Protein AF-A0A7X7LIV6-F1 (afdb_monomer_lite)

Structure (mmCIF, N/CA/C/O backbone):
data_AF-A0A7X7LIV6-F1
#
_entry.id   AF-A0A7X7LIV6-F1
#
loop_
_atom_site.group_PDB
_atom_site.id
_atom_site.type_symbol
_atom_site.label_atom_id
_atom_site.label_alt_id
_atom_site.label_comp_id
_atom_site.label_asym_id
_atom_site.label_entity_id
_atom_site.label_seq_id
_atom_site.pdbx_PDB_ins_code
_atom_site.Cartn_x
_atom_site.Cartn_y
_atom_site.Cartn_z
_atom_site.occupancy
_atom_site.B_iso_or_equiv
_atom_site.auth_seq_id
_atom_site.auth_comp_id
_atom_site.auth_asym_id
_atom_site.auth_atom_id
_atom_site.pdbx_PDB_model_num
ATOM 1 N N . MET A 1 1 ? 7.689 8.258 21.002 1.00 58.78 1 MET A N 1
ATOM 2 C CA . MET A 1 1 ? 7.995 6.827 20.834 1.00 58.78 1 MET A CA 1
ATOM 3 C C . MET A 1 1 ? 6.875 5.983 21.436 1.00 58.78 1 MET A C 1
ATOM 5 O O . MET A 1 1 ? 6.664 6.013 22.646 1.00 58.78 1 MET A O 1
ATOM 9 N N . LYS A 1 2 ? 6.088 5.302 20.596 1.00 64.12 2 LYS A N 1
ATOM 10 C CA . LYS A 1 2 ? 4.965 4.465 21.051 1.00 64.12 2 LYS A CA 1
ATOM 11 C C . LYS A 1 2 ? 5.477 3.096 21.503 1.00 64.12 2 LYS A C 1
ATOM 13 O O . LYS A 1 2 ? 6.160 2.415 20.743 1.00 64.12 2 LYS A O 1
ATOM 18 N N . THR A 1 3 ? 5.121 2.693 22.720 1.00 75.25 3 THR A N 1
ATOM 19 C CA . THR A 1 3 ? 5.485 1.384 23.278 1.00 75.25 3 THR A CA 1
ATOM 20 C C . THR A 1 3 ? 4.381 0.368 23.007 1.00 75.25 3 THR A C 1
ATOM 22 O O . THR A 1 3 ? 3.202 0.625 23.257 1.00 75.25 3 THR A O 1
ATOM 25 N N . TYR A 1 4 ? 4.767 -0.800 22.514 1.00 71.69 4 TYR A N 1
ATOM 26 C CA . TYR A 1 4 ? 3.900 -1.936 22.233 1.00 71.69 4 TYR A CA 1
ATOM 27 C C . TYR A 1 4 ? 4.171 -3.044 23.245 1.00 71.69 4 TYR A C 1
ATOM 29 O O . TYR A 1 4 ? 5.289 -3.172 23.742 1.00 71.69 4 TYR A O 1
ATOM 37 N N . LYS A 1 5 ? 3.146 -3.843 23.549 1.00 89.56 5 LYS A N 1
ATOM 38 C CA . LYS A 1 5 ? 3.234 -4.946 24.508 1.00 89.56 5 LYS A CA 1
ATOM 39 C C . LYS A 1 5 ? 2.677 -6.219 23.890 1.00 89.56 5 LYS A C 1
ATOM 41 O O . LYS A 1 5 ? 1.595 -6.186 23.308 1.00 89.56 5 LYS A O 1
ATOM 46 N N . ILE A 1 6 ? 3.395 -7.328 24.028 1.00 80.88 6 ILE A N 1
ATOM 47 C CA . ILE A 1 6 ? 2.935 -8.648 23.584 1.00 80.88 6 ILE A CA 1
ATOM 48 C C . ILE A 1 6 ? 3.373 -9.732 24.565 1.00 80.88 6 ILE A C 1
ATOM 50 O O . ILE A 1 6 ? 4.474 -9.674 25.109 1.00 80.88 6 ILE A O 1
ATOM 54 N N . VAL A 1 7 ? 2.504 -10.715 24.792 1.00 89.19 7 VAL A N 1
ATOM 55 C CA . VAL A 1 7 ? 2.756 -11.844 25.693 1.00 89.19 7 VAL A CA 1
ATOM 56 C C . VAL A 1 7 ? 2.979 -13.114 24.875 1.00 89.19 7 VAL A C 1
ATOM 58 O O . VAL A 1 7 ? 2.279 -13.360 23.893 1.00 89.19 7 VAL A O 1
ATOM 61 N N . HIS A 1 8 ? 3.952 -13.925 25.279 1.00 83.56 8 HIS A N 1
ATOM 62 C CA . HIS A 1 8 ? 4.291 -15.198 24.659 1.00 83.56 8 HIS A CA 1
ATOM 63 C C . HIS A 1 8 ? 4.297 -16.331 25.691 1.00 83.56 8 HIS A C 1
ATOM 65 O O . HIS A 1 8 ? 4.877 -16.199 26.767 1.00 83.56 8 HIS A O 1
ATOM 71 N N . GLU A 1 9 ? 3.722 -17.473 25.309 1.00 83.75 9 GLU A N 1
ATOM 72 C CA . GLU A 1 9 ? 3.686 -18.708 26.116 1.00 83.75 9 GLU A CA 1
ATOM 73 C C . GLU A 1 9 ? 5.036 -19.450 26.138 1.00 83.75 9 GLU A C 1
ATOM 75 O O . GLU A 1 9 ? 5.247 -20.357 26.933 1.00 83.75 9 GLU A O 1
ATOM 80 N N . SER A 1 10 ? 5.966 -19.102 25.239 1.00 84.94 10 SER A N 1
ATOM 81 C CA . SER A 1 10 ? 7.221 -19.835 25.048 1.00 84.94 10 SER A CA 1
ATOM 82 C C . SER A 1 10 ? 8.415 -18.918 24.811 1.00 84.94 10 SER A C 1
ATOM 84 O O . SER A 1 10 ? 8.371 -17.991 23.994 1.00 84.94 10 SER A O 1
ATOM 86 N N . LYS A 1 11 ? 9.535 -19.255 25.464 1.00 84.81 11 LYS A N 1
ATOM 87 C CA . LYS A 1 11 ? 10.831 -18.574 25.323 1.00 84.81 11 LYS A CA 1
ATOM 88 C C . LYS A 1 11 ? 11.400 -18.673 23.910 1.00 84.81 11 LYS A C 1
ATOM 90 O O . LYS A 1 11 ? 11.975 -17.706 23.419 1.00 84.81 11 LYS A O 1
ATOM 95 N N . GLY A 1 12 ? 11.186 -19.796 23.222 1.00 84.38 12 GLY A N 1
ATOM 96 C CA . GLY A 1 12 ? 11.653 -19.974 21.844 1.00 84.38 12 GLY A CA 1
ATOM 97 C C . GLY A 1 12 ? 10.977 -19.009 20.866 1.00 84.38 12 GLY A C 1
ATOM 98 O O . GLY A 1 12 ? 11.634 -18.430 20.000 1.00 84.38 12 GLY A O 1
ATOM 99 N N . VAL A 1 13 ? 9.671 -18.781 21.038 1.00 76.00 13 VAL A N 1
ATOM 100 C CA . VAL A 1 13 ? 8.898 -17.844 20.208 1.00 76.00 13 VAL A CA 1
ATOM 101 C C . VAL A 1 13 ? 9.257 -16.396 20.547 1.00 76.00 13 VAL A C 1
ATOM 103 O O . VAL A 1 13 ? 9.503 -15.605 19.635 1.00 76.00 13 VAL A O 1
ATOM 106 N N . ALA A 1 14 ? 9.378 -16.068 21.839 1.00 84.88 14 ALA A N 1
ATOM 107 C CA . ALA A 1 14 ? 9.797 -14.743 22.289 1.00 84.88 14 ALA A CA 1
ATOM 108 C C . ALA A 1 14 ? 11.187 -14.361 21.747 1.00 84.88 14 ALA A C 1
ATOM 110 O O . ALA A 1 14 ? 11.355 -13.266 21.219 1.00 84.88 14 ALA A O 1
ATOM 111 N N . ASN A 1 15 ? 12.159 -15.280 21.765 1.00 87.56 15 ASN A N 1
ATOM 112 C CA . ASN A 1 15 ? 13.513 -15.023 21.264 1.00 87.56 15 ASN A CA 1
ATOM 113 C C . ASN A 1 15 ? 13.552 -14.765 19.749 1.00 87.56 15 ASN A C 1
ATOM 115 O O . ASN A 1 15 ? 14.250 -13.855 19.301 1.00 87.56 15 ASN A O 1
ATOM 119 N N . LYS A 1 16 ? 12.765 -15.506 18.954 1.00 83.25 16 LYS A N 1
ATOM 120 C CA . LYS A 1 16 ? 12.616 -15.228 17.512 1.00 83.25 16 LYS A CA 1
ATOM 121 C C . LYS A 1 16 ? 11.993 -13.853 17.266 1.00 83.25 16 LYS A C 1
ATOM 123 O O . LYS A 1 16 ? 12.341 -13.189 16.293 1.00 83.25 16 LYS A O 1
ATOM 128 N N . HIS A 1 17 ? 11.078 -13.420 18.131 1.00 74.88 17 HIS A N 1
ATOM 129 C CA . HIS A 1 17 ? 10.456 -12.104 18.027 1.00 74.88 17 HIS A CA 1
ATOM 130 C C . HIS A 1 17 ? 11.425 -10.981 18.429 1.00 74.88 17 HIS A C 1
ATOM 132 O O . HIS A 1 17 ? 11.547 -10.005 17.696 1.00 74.88 17 HIS A O 1
ATOM 138 N N . ILE A 1 18 ? 12.185 -11.158 19.514 1.00 83.19 18 ILE A N 1
ATOM 139 C CA . ILE A 1 18 ? 13.246 -10.237 19.953 1.00 83.19 18 ILE A CA 1
ATOM 140 C C . ILE A 1 18 ? 14.297 -10.053 18.858 1.00 83.19 18 ILE A C 1
ATOM 142 O O . ILE A 1 18 ? 14.659 -8.918 18.563 1.00 83.19 18 ILE A O 1
ATOM 146 N N . ALA A 1 19 ? 14.757 -11.141 18.232 1.00 78.56 19 ALA A N 1
ATOM 147 C CA . ALA A 1 19 ? 15.728 -11.072 17.142 1.00 78.56 19 ALA A CA 1
ATOM 148 C C . ALA A 1 19 ? 15.206 -10.207 15.986 1.00 78.56 19 ALA A C 1
ATOM 150 O O . ALA A 1 19 ? 15.896 -9.296 15.547 1.00 78.56 19 ALA A O 1
ATOM 151 N N . LYS A 1 20 ? 13.944 -10.408 15.584 1.00 66.69 20 LYS A N 1
ATOM 152 C CA . LYS A 1 20 ? 13.287 -9.594 14.549 1.00 66.69 20 LYS A CA 1
ATOM 153 C C . LYS A 1 20 ? 13.092 -8.134 14.958 1.00 66.69 20 LYS A C 1
ATOM 155 O O . LYS A 1 20 ? 13.092 -7.270 14.092 1.00 66.69 20 LYS A O 1
ATOM 160 N N . ILE A 1 21 ? 12.867 -7.846 16.242 1.00 65.06 21 ILE A N 1
ATOM 161 C CA . ILE A 1 21 ? 12.732 -6.467 16.736 1.00 65.06 21 ILE A CA 1
ATOM 162 C C . ILE A 1 21 ? 14.095 -5.765 16.702 1.00 65.06 21 ILE A C 1
ATOM 164 O O . ILE A 1 21 ? 14.183 -4.661 16.175 1.00 65.06 21 ILE A O 1
ATOM 168 N N . LYS A 1 22 ? 15.156 -6.433 17.173 1.00 76.25 22 LYS A N 1
ATOM 169 C CA . LYS A 1 22 ? 16.529 -5.902 17.168 1.00 76.25 22 LYS A CA 1
ATOM 170 C C . LYS A 1 22 ? 17.096 -5.728 15.758 1.00 76.25 22 LYS A C 1
ATOM 172 O O . LYS A 1 22 ? 17.709 -4.707 15.483 1.00 76.25 22 LYS A O 1
ATOM 177 N N . GLU A 1 23 ? 16.842 -6.676 14.856 1.00 62.78 23 GLU A N 1
ATOM 178 C CA . GLU A 1 23 ? 17.213 -6.580 13.432 1.00 62.78 23 GLU A CA 1
ATOM 179 C C . GLU A 1 23 ? 16.572 -5.361 12.750 1.00 62.78 23 GLU A C 1
ATOM 181 O O . GLU A 1 23 ? 17.134 -4.788 11.825 1.00 62.78 23 GLU A O 1
ATOM 186 N N . ARG A 1 24 ? 15.407 -4.930 13.242 1.00 54.56 24 ARG A N 1
ATOM 187 C CA . ARG A 1 24 ? 14.657 -3.770 12.743 1.00 54.56 24 ARG A CA 1
ATOM 188 C C . ARG A 1 24 ? 14.936 -2.489 13.536 1.00 54.56 24 ARG A C 1
ATOM 190 O O . ARG A 1 24 ? 14.092 -1.602 13.545 1.00 54.56 24 ARG A O 1
ATOM 197 N N . GLY A 1 25 ? 16.051 -2.426 14.268 1.00 53.97 25 GLY A N 1
ATOM 198 C CA . GLY A 1 25 ? 16.453 -1.244 15.043 1.00 53.97 25 GLY A CA 1
ATOM 199 C C . GLY A 1 25 ? 15.554 -0.919 16.242 1.00 53.97 25 GLY A C 1
ATOM 200 O O . GLY A 1 25 ? 15.641 0.167 16.804 1.00 53.97 25 GLY A O 1
ATOM 201 N N . GLY A 1 26 ? 14.671 -1.837 16.643 1.00 69.44 26 GLY A N 1
ATOM 202 C CA . GLY A 1 26 ? 13.752 -1.634 17.755 1.00 69.44 26 GLY A CA 1
ATOM 203 C C . GLY A 1 26 ? 14.389 -1.912 19.112 1.00 69.44 26 GLY A C 1
ATOM 204 O O . GLY A 1 26 ? 15.139 -2.876 19.293 1.00 69.44 26 GLY A O 1
ATOM 205 N N . ASN A 1 27 ? 14.000 -1.117 20.104 1.00 80.62 27 ASN A N 1
ATOM 206 C CA . ASN A 1 27 ? 14.316 -1.371 21.502 1.00 80.62 27 ASN A CA 1
ATOM 207 C C . ASN A 1 27 ? 13.299 -2.357 22.074 1.00 80.62 27 ASN A C 1
ATOM 209 O O . ASN A 1 27 ? 12.096 -2.199 21.880 1.00 80.62 27 ASN A O 1
ATOM 213 N N . VAL A 1 28 ? 13.766 -3.382 22.785 1.00 88.50 28 VAL A N 1
ATOM 214 C CA . VAL A 1 28 ? 12.900 -4.400 23.389 1.00 88.50 28 VAL A CA 1
ATOM 215 C C . VAL A 1 28 ? 13.367 -4.749 24.792 1.00 88.50 28 VAL A C 1
ATOM 217 O O . VAL A 1 28 ? 14.531 -5.082 25.015 1.00 88.50 28 VAL A O 1
ATOM 220 N N . LYS A 1 29 ? 12.426 -4.707 25.734 1.00 92.94 29 LYS A N 1
ATOM 221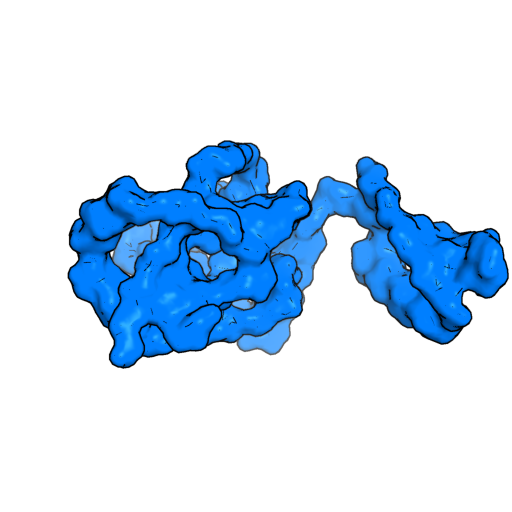 C CA . LYS A 1 29 ? 12.574 -5.155 27.114 1.00 92.94 29 LYS A CA 1
ATOM 222 C C . LYS A 1 29 ? 11.736 -6.412 27.317 1.00 92.94 29 LYS A C 1
ATOM 224 O O . LYS A 1 29 ? 10.574 -6.464 26.922 1.00 92.94 29 LYS A O 1
ATOM 229 N N . GLN A 1 30 ? 12.332 -7.421 27.940 1.00 92.12 30 GLN A N 1
ATOM 230 C CA . GLN A 1 30 ? 11.661 -8.667 28.292 1.00 92.12 30 GLN A CA 1
ATOM 231 C C . GLN A 1 30 ? 11.426 -8.729 29.804 1.00 92.12 30 GLN A C 1
ATOM 233 O O . GLN A 1 30 ? 12.312 -8.388 30.587 1.00 92.12 30 GLN A O 1
ATOM 238 N N . SER A 1 31 ? 10.258 -9.215 30.213 1.00 93.44 31 SER A N 1
ATOM 239 C CA . SER A 1 31 ? 9.926 -9.534 31.603 1.00 93.44 31 SER A CA 1
ATOM 240 C C . SER A 1 31 ? 9.030 -10.777 31.687 1.00 93.44 31 SER A C 1
ATOM 242 O O . SER A 1 31 ? 8.612 -11.328 30.665 1.00 93.44 31 SER A O 1
ATOM 244 N N . ILE A 1 32 ? 8.768 -11.255 32.907 1.00 90.69 32 ILE A N 1
ATOM 245 C CA . ILE A 1 32 ? 7.815 -12.341 33.171 1.00 90.69 32 ILE A CA 1
ATOM 246 C C . ILE A 1 32 ? 6.581 -11.743 33.844 1.00 90.69 32 ILE A C 1
ATOM 248 O O . ILE A 1 32 ? 6.707 -10.998 34.815 1.00 90.69 32 ILE A O 1
ATOM 252 N N . LYS A 1 33 ? 5.393 -12.082 33.338 1.00 87.44 33 LYS A N 1
ATOM 253 C CA . LYS A 1 33 ? 4.103 -11.716 33.929 1.00 87.44 33 LYS A CA 1
ATOM 254 C C . LYS A 1 33 ? 3.197 -12.943 33.943 1.00 87.44 33 LYS A C 1
ATOM 256 O O . LYS A 1 33 ? 2.945 -13.517 32.889 1.00 87.44 33 LYS A O 1
ATOM 261 N N . GLU A 1 34 ? 2.738 -13.342 35.132 1.00 88.38 34 GLU A N 1
ATOM 262 C CA . GLU A 1 34 ? 1.815 -14.480 35.321 1.00 88.38 34 GLU A CA 1
ATOM 263 C C . GLU A 1 34 ? 2.312 -15.779 34.651 1.00 88.38 34 GLU A C 1
ATOM 265 O O . GLU A 1 34 ? 1.570 -16.485 33.977 1.00 88.38 34 GLU A O 1
ATOM 270 N N . GLY A 1 35 ? 3.612 -16.069 34.773 1.00 84.62 35 GLY A N 1
ATOM 271 C CA . GLY A 1 35 ? 4.234 -17.255 34.167 1.00 84.62 35 GLY A CA 1
ATOM 272 C C . GLY A 1 35 ? 4.485 -17.164 32.655 1.00 84.62 35 GLY A C 1
ATOM 273 O O . GLY A 1 35 ? 5.115 -18.058 32.096 1.00 84.62 35 GLY A O 1
ATOM 274 N N . LYS A 1 36 ? 4.070 -16.076 31.994 1.00 85.12 36 LYS A N 1
ATOM 275 C CA . LYS A 1 36 ? 4.266 -15.836 30.557 1.00 85.12 36 LYS A CA 1
ATOM 276 C C . LYS A 1 36 ? 5.327 -14.770 30.304 1.00 85.12 36 LYS A C 1
ATOM 278 O O . LYS A 1 36 ? 5.631 -13.945 31.167 1.00 85.12 36 LYS A O 1
ATOM 283 N N . ILE A 1 37 ? 5.898 -14.765 29.102 1.00 90.50 37 ILE A N 1
ATOM 284 C CA . ILE A 1 37 ? 6.940 -13.807 28.718 1.00 90.50 37 ILE A CA 1
ATOM 285 C C . ILE A 1 37 ? 6.285 -12.566 28.123 1.00 90.50 37 ILE A C 1
ATOM 287 O O . ILE A 1 37 ? 5.665 -12.646 27.067 1.00 90.50 37 ILE A O 1
ATOM 291 N N . LEU A 1 38 ? 6.454 -11.418 28.770 1.00 93.25 38 LEU A N 1
ATOM 292 C CA . LEU A 1 38 ? 6.012 -10.123 28.267 1.00 93.25 38 LEU A CA 1
ATOM 293 C C . LEU A 1 38 ? 7.176 -9.430 27.552 1.00 93.25 38 LEU A C 1
ATOM 295 O O . LEU A 1 38 ? 8.257 -9.270 28.118 1.00 93.25 38 LEU A O 1
ATOM 299 N N . LEU A 1 39 ? 6.944 -8.997 26.316 1.00 89.88 39 LEU A N 1
ATOM 300 C CA . LEU A 1 39 ? 7.846 -8.120 25.579 1.00 89.88 39 LEU A CA 1
ATOM 301 C C . LEU A 1 39 ? 7.226 -6.730 25.488 1.00 89.88 39 LEU A C 1
ATOM 303 O O . LEU A 1 39 ? 6.111 -6.578 24.986 1.00 89.88 39 LEU A O 1
ATOM 307 N N . GLU A 1 40 ? 7.967 -5.726 25.940 1.00 87.62 40 GLU A N 1
ATOM 308 C CA . GLU A 1 40 ? 7.655 -4.314 25.749 1.00 87.62 40 GLU A CA 1
ATOM 309 C C . GLU A 1 40 ? 8.673 -3.738 24.769 1.00 87.62 40 GLU A C 1
ATOM 311 O O . GLU A 1 40 ? 9.875 -3.799 25.024 1.00 87.62 40 GLU A O 1
ATOM 316 N N . TYR A 1 41 ? 8.219 -3.228 23.628 1.00 76.38 41 TYR A N 1
ATOM 317 C CA . TYR A 1 41 ? 9.125 -2.774 22.578 1.00 76.38 41 TYR A CA 1
ATOM 318 C C . TYR A 1 41 ? 8.668 -1.483 21.920 1.00 76.38 41 TYR A C 1
ATOM 320 O O . TYR A 1 41 ? 7.486 -1.137 21.915 1.00 76.38 41 TYR A O 1
ATOM 328 N N . SER A 1 42 ? 9.628 -0.768 21.356 1.00 72.75 42 SER A N 1
ATOM 329 C CA . SER A 1 42 ? 9.430 0.524 20.727 1.00 72.75 42 SER A CA 1
ATOM 330 C C . SER A 1 42 ? 10.353 0.664 19.524 1.00 72.75 42 SER A C 1
ATOM 332 O O . SER A 1 42 ? 11.463 0.136 19.506 1.00 72.75 42 SER A O 1
ATOM 334 N N . PHE A 1 43 ? 9.875 1.383 18.520 1.00 60.75 43 PHE A N 1
ATOM 335 C CA . PHE A 1 43 ? 10.658 1.776 17.356 1.00 60.75 43 PHE A CA 1
ATOM 336 C C . PHE A 1 43 ? 10.695 3.297 17.337 1.00 60.75 43 PHE A C 1
ATOM 338 O O . PHE A 1 43 ? 9.683 3.922 17.680 1.00 60.75 43 PHE A O 1
ATOM 345 N N . ASP A 1 44 ? 11.837 3.871 16.970 1.00 59.06 44 ASP A N 1
ATOM 346 C CA . ASP A 1 44 ? 11.911 5.308 16.743 1.00 59.06 44 ASP A CA 1
ATOM 347 C C . ASP A 1 44 ? 11.039 5.681 15.541 1.00 59.06 44 ASP A C 1
ATOM 349 O O . ASP A 1 44 ? 10.952 4.966 14.539 1.00 59.06 44 ASP A O 1
ATOM 353 N N . ASP A 1 45 ? 10.298 6.778 15.686 1.00 59.75 45 ASP A N 1
ATOM 354 C CA . ASP A 1 45 ? 9.303 7.215 14.713 1.00 59.75 45 ASP A CA 1
ATOM 355 C C . ASP A 1 45 ? 9.990 7.903 13.520 1.00 59.75 45 ASP A C 1
ATOM 357 O O . ASP A 1 45 ? 9.875 9.108 13.359 1.00 59.75 45 ASP A O 1
ATOM 361 N N . ASN A 1 46 ? 10.657 7.122 12.662 1.00 57.91 46 ASN A N 1
ATOM 362 C CA . ASN A 1 46 ? 11.035 7.499 11.292 1.00 57.91 46 ASN A CA 1
ATOM 363 C C . ASN A 1 46 ? 10.787 6.332 10.313 1.00 57.91 46 ASN A C 1
ATOM 365 O O . ASN A 1 46 ? 11.630 5.940 9.512 1.00 57.91 46 ASN A O 1
ATOM 369 N N . LYS A 1 47 ? 9.557 5.792 10.326 1.00 65.06 47 LYS A N 1
ATOM 370 C CA . LYS A 1 47 ? 9.142 4.639 9.492 1.00 65.06 47 LYS A CA 1
ATOM 371 C C . LYS A 1 47 ? 9.381 4.823 7.991 1.00 65.06 47 LYS A C 1
ATOM 373 O O . LYS A 1 47 ? 9.461 3.841 7.262 1.00 65.06 47 LYS A O 1
ATOM 378 N N . ILE A 1 48 ? 9.426 6.066 7.514 1.00 65.81 48 ILE A N 1
ATOM 379 C CA . ILE A 1 48 ? 9.630 6.368 6.095 1.00 65.81 48 ILE A CA 1
ATOM 380 C C . ILE A 1 48 ? 11.099 6.166 5.707 1.00 65.81 48 ILE A C 1
ATOM 382 O O . ILE A 1 48 ? 11.354 5.649 4.625 1.00 65.81 48 ILE A O 1
ATOM 386 N N . GLU A 1 49 ? 12.055 6.513 6.570 1.00 70.50 49 GLU A N 1
ATOM 387 C CA . GLU A 1 49 ? 13.489 6.392 6.270 1.00 70.50 49 GLU A CA 1
ATOM 388 C C . GLU A 1 49 ? 13.918 4.921 6.196 1.00 70.50 49 GLU A C 1
ATOM 390 O O . GLU A 1 49 ? 14.544 4.517 5.215 1.00 70.50 49 GLU A O 1
ATOM 395 N N . ASP A 1 50 ? 13.452 4.092 7.134 1.00 71.12 50 ASP A N 1
ATOM 396 C CA . ASP A 1 50 ? 13.675 2.640 7.106 1.00 71.12 50 ASP A CA 1
ATOM 397 C C . ASP A 1 50 ? 13.070 1.986 5.854 1.00 71.12 50 ASP A C 1
ATOM 399 O O . ASP A 1 50 ? 13.678 1.118 5.223 1.00 71.12 50 ASP A O 1
ATOM 403 N N . LEU A 1 51 ? 11.863 2.413 5.461 1.00 77.69 51 LEU A N 1
ATOM 404 C CA . LEU A 1 51 ? 11.203 1.918 4.252 1.00 77.69 51 LEU A CA 1
ATOM 405 C C . LEU A 1 51 ? 11.933 2.352 2.978 1.00 77.69 51 LEU A C 1
ATOM 407 O O . LEU A 1 51 ? 11.970 1.584 2.014 1.00 77.69 51 LEU A O 1
ATOM 411 N N . ILE A 1 52 ? 12.521 3.551 2.962 1.00 78.69 52 ILE A N 1
ATOM 412 C CA . ILE A 1 52 ? 13.352 4.024 1.850 1.00 78.69 52 ILE A CA 1
ATOM 413 C C . ILE A 1 52 ? 14.590 3.138 1.720 1.00 78.69 52 ILE A C 1
ATOM 415 O O . ILE A 1 52 ? 14.888 2.679 0.616 1.00 78.69 52 ILE A O 1
ATOM 419 N N . GLU A 1 53 ? 15.285 2.852 2.820 1.00 78.44 53 GLU A N 1
ATOM 420 C CA . GLU A 1 53 ? 16.502 2.041 2.776 1.00 78.44 53 GLU A CA 1
ATOM 421 C C . GLU A 1 53 ? 16.207 0.590 2.372 1.00 78.44 53 GLU A C 1
ATOM 423 O O . GLU A 1 53 ? 16.821 0.057 1.444 1.00 78.44 53 GLU A O 1
ATOM 428 N N . ALA A 1 54 ? 15.169 -0.016 2.953 1.00 77.50 54 ALA A N 1
ATOM 429 C CA . ALA A 1 54 ? 14.705 -1.341 2.549 1.00 77.50 54 ALA A CA 1
ATOM 430 C C . ALA A 1 54 ? 14.285 -1.386 1.067 1.00 77.50 54 ALA A C 1
ATOM 432 O O . ALA A 1 54 ? 14.530 -2.381 0.378 1.00 77.50 54 ALA A O 1
ATOM 433 N N . THR A 1 55 ? 13.696 -0.302 0.549 1.00 84.62 55 THR A N 1
ATOM 434 C CA . THR A 1 55 ? 13.320 -0.203 -0.868 1.00 84.62 55 THR A CA 1
ATOM 435 C C . THR A 1 55 ? 14.546 -0.154 -1.779 1.00 84.62 55 THR A C 1
ATOM 437 O O . THR A 1 55 ? 14.540 -0.825 -2.810 1.00 84.62 55 THR A O 1
ATOM 440 N N . LYS A 1 56 ? 15.627 0.549 -1.411 1.00 83.38 56 LYS A N 1
ATOM 441 C CA . LYS A 1 56 ? 16.880 0.533 -2.194 1.00 83.38 56 LYS A CA 1
ATOM 442 C C . LYS A 1 56 ? 17.453 -0.879 -2.308 1.00 83.38 56 LYS A C 1
ATOM 444 O O . LYS A 1 56 ? 17.808 -1.309 -3.403 1.00 83.38 56 LYS A O 1
ATOM 449 N N . ILE A 1 57 ? 17.485 -1.619 -1.199 1.00 82.69 57 ILE A N 1
ATOM 450 C CA . ILE A 1 57 ? 17.949 -3.014 -1.176 1.00 82.69 57 ILE A CA 1
ATOM 451 C C . ILE A 1 57 ? 17.058 -3.890 -2.065 1.00 82.69 57 ILE A C 1
ATOM 453 O O . ILE A 1 57 ? 17.564 -4.680 -2.864 1.00 82.69 57 ILE A O 1
ATOM 457 N N . TYR A 1 58 ? 15.734 -3.732 -1.963 1.00 84.25 58 TYR A N 1
ATOM 458 C CA . TYR A 1 58 ? 14.765 -4.459 -2.786 1.00 84.25 58 TYR A CA 1
ATOM 459 C C . TYR A 1 58 ? 14.985 -4.218 -4.286 1.00 84.25 58 TYR A C 1
ATOM 461 O O . TYR A 1 58 ? 15.065 -5.171 -5.062 1.00 84.25 58 TYR A O 1
ATOM 469 N N . ILE A 1 59 ? 15.128 -2.952 -4.679 1.00 82.94 59 ILE A N 1
ATOM 470 C CA . ILE A 1 59 ? 15.355 -2.517 -6.060 1.00 82.94 59 ILE A CA 1
ATOM 471 C C . ILE A 1 59 ? 16.660 -3.109 -6.606 1.00 82.94 59 ILE A C 1
ATOM 473 O O . ILE A 1 59 ? 16.643 -3.747 -7.660 1.00 82.94 59 ILE A O 1
ATOM 477 N N . ASN A 1 60 ? 17.757 -2.993 -5.849 1.00 82.19 60 ASN A N 1
ATOM 478 C CA . ASN A 1 60 ? 19.057 -3.551 -6.225 1.00 82.19 60 ASN A CA 1
ATOM 479 C C . ASN A 1 60 ? 18.986 -5.070 -6.423 1.00 82.19 60 ASN A C 1
ATOM 481 O O . ASN A 1 60 ? 19.491 -5.592 -7.412 1.00 82.19 60 ASN A O 1
ATOM 485 N N . LYS A 1 61 ? 18.305 -5.787 -5.520 1.00 82.94 61 LYS A N 1
ATOM 486 C CA . LYS A 1 61 ? 18.131 -7.243 -5.619 1.00 82.94 61 LYS A CA 1
ATOM 487 C C . LYS A 1 61 ? 17.305 -7.659 -6.839 1.00 82.94 61 LYS A C 1
ATOM 489 O O . LYS A 1 61 ? 17.544 -8.722 -7.403 1.00 82.94 61 LYS A O 1
ATOM 494 N N . LYS A 1 62 ? 16.316 -6.853 -7.226 1.00 80.50 62 LYS A N 1
ATOM 495 C CA . LYS A 1 62 ? 15.476 -7.091 -8.408 1.00 80.50 62 LYS A CA 1
ATOM 496 C C . LYS A 1 62 ? 16.139 -6.645 -9.718 1.00 80.50 62 LYS A C 1
ATOM 498 O O . LYS A 1 62 ? 15.584 -6.921 -10.773 1.00 80.50 62 LYS A O 1
ATOM 503 N N . GLY A 1 63 ? 17.296 -5.983 -9.658 1.00 78.75 63 GLY A N 1
ATOM 504 C CA . GLY A 1 63 ? 18.004 -5.478 -10.834 1.00 78.75 63 GLY A CA 1
ATOM 505 C C . GLY A 1 63 ? 17.346 -4.258 -11.485 1.00 78.75 63 GLY A C 1
ATOM 506 O O . GLY A 1 63 ? 17.682 -3.925 -12.617 1.00 78.75 63 GLY A O 1
ATOM 507 N N . TYR A 1 64 ? 16.420 -3.582 -10.799 1.00 77.56 64 TYR A N 1
ATOM 508 C CA . TYR A 1 64 ? 15.799 -2.367 -11.322 1.00 77.56 64 TYR A CA 1
ATOM 509 C C . TYR A 1 64 ? 16.710 -1.164 -11.061 1.00 77.56 64 TYR A C 1
ATOM 511 O O . TYR A 1 64 ? 17.081 -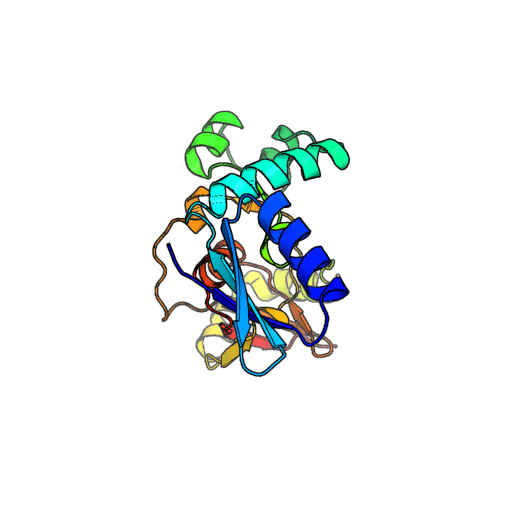0.923 -9.916 1.00 77.56 64 TYR A O 1
ATOM 519 N N . PRO A 1 65 ? 17.062 -0.344 -12.059 1.00 77.94 65 PRO A N 1
ATOM 520 C CA . PRO A 1 65 ? 17.734 0.916 -11.775 1.00 77.94 65 PRO A CA 1
ATOM 521 C C . PRO A 1 65 ? 16.722 1.907 -11.192 1.00 77.94 65 PRO A C 1
ATOM 523 O O . PRO A 1 65 ? 15.624 2.064 -11.726 1.00 77.94 65 PRO A O 1
ATOM 526 N N . LEU A 1 66 ? 17.094 2.645 -10.139 1.00 73.94 66 LEU A N 1
ATOM 527 C CA . LEU A 1 66 ? 16.238 3.691 -9.551 1.00 73.94 66 LEU A CA 1
ATOM 528 C C . LEU A 1 66 ? 15.722 4.687 -10.602 1.00 73.94 66 LEU A C 1
ATOM 530 O O . LEU A 1 66 ? 14.587 5.140 -10.507 1.00 73.94 66 LEU A O 1
ATOM 534 N N . SER A 1 67 ? 16.537 5.004 -11.613 1.00 72.31 67 SER A N 1
ATOM 535 C CA . SER A 1 67 ? 16.159 5.882 -12.727 1.00 72.31 67 SER A CA 1
ATOM 536 C C . SER A 1 67 ? 14.955 5.371 -13.517 1.00 72.31 67 SER A C 1
ATOM 538 O O . SER A 1 67 ? 14.123 6.182 -13.911 1.00 72.31 67 SER A O 1
ATOM 540 N N . HIS A 1 68 ? 14.817 4.053 -13.689 1.00 72.81 68 HIS A N 1
ATOM 541 C CA . HIS A 1 68 ? 13.705 3.470 -14.439 1.00 72.81 68 HIS A CA 1
ATOM 542 C C . HIS A 1 68 ? 12.378 3.706 -13.711 1.00 72.81 68 HIS A C 1
ATOM 544 O O . HIS A 1 68 ? 11.391 4.062 -14.338 1.00 72.81 68 HIS A O 1
ATOM 550 N N . ILE A 1 69 ? 12.357 3.655 -12.377 1.00 75.44 69 ILE A N 1
ATOM 551 C CA . ILE A 1 69 ? 11.130 3.866 -11.586 1.00 75.44 69 ILE A CA 1
ATOM 552 C C . ILE A 1 69 ? 10.556 5.279 -11.781 1.00 75.44 69 ILE A C 1
ATOM 554 O O . ILE A 1 69 ? 9.340 5.459 -11.803 1.00 75.44 69 ILE A O 1
ATOM 558 N N . TYR A 1 70 ? 11.417 6.282 -11.962 1.00 72.44 70 TYR A N 1
ATOM 559 C CA . TYR A 1 70 ? 10.989 7.656 -12.248 1.00 72.44 70 TYR A CA 1
ATOM 560 C C . TYR A 1 70 ? 10.571 7.875 -13.707 1.00 72.44 70 TYR A C 1
ATOM 562 O O . TYR A 1 70 ? 9.939 8.887 -14.008 1.00 72.44 70 TYR A O 1
ATOM 570 N N . GLN A 1 71 ? 10.920 6.958 -14.608 1.00 63.72 71 GLN A N 1
ATOM 571 C CA . GLN A 1 71 ? 10.622 7.049 -16.038 1.00 63.72 71 GLN A CA 1
ATOM 572 C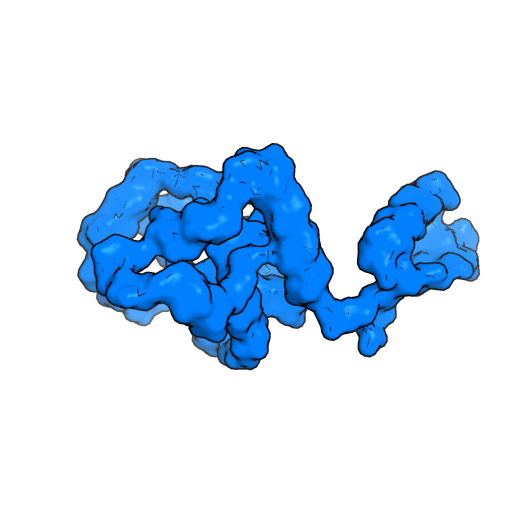 C . GLN A 1 71 ? 9.348 6.271 -16.412 1.00 63.72 71 GLN A C 1
ATOM 574 O O . GLN A 1 71 ? 8.617 6.696 -17.304 1.00 63.72 71 GLN A O 1
ATOM 579 N N . ASP A 1 72 ? 9.034 5.183 -15.702 1.00 54.94 72 ASP A N 1
ATOM 580 C CA . ASP A 1 72 ? 8.253 4.083 -16.281 1.00 54.94 72 ASP A CA 1
ATOM 581 C C . ASP A 1 72 ? 6.716 4.200 -16.229 1.00 54.94 72 ASP A C 1
ATOM 583 O O . ASP A 1 72 ? 6.050 3.472 -16.952 1.00 54.94 72 ASP A O 1
ATOM 587 N N . LYS A 1 73 ? 6.075 5.075 -15.431 1.00 46.91 73 LYS A N 1
ATOM 588 C CA . LYS A 1 73 ? 4.598 4.947 -15.274 1.00 46.91 73 LYS A CA 1
ATOM 589 C C . LYS A 1 73 ? 3.704 6.165 -15.497 1.00 46.91 73 LYS A C 1
ATOM 591 O O . LYS A 1 73 ? 2.504 5.957 -15.523 1.00 46.91 73 LYS A O 1
ATOM 596 N N . ASN A 1 74 ? 4.212 7.379 -15.741 1.00 45.97 74 ASN A N 1
ATOM 597 C CA . ASN A 1 74 ? 3.377 8.528 -16.180 1.00 45.97 74 ASN A CA 1
ATOM 598 C C . ASN A 1 74 ? 4.162 9.695 -16.829 1.00 45.97 74 ASN A C 1
ATOM 600 O O . ASN A 1 74 ? 3.596 10.750 -17.116 1.00 45.97 74 ASN A O 1
ATOM 604 N N . CYS A 1 75 ? 5.466 9.539 -17.077 1.00 46.00 75 CYS A N 1
ATOM 605 C CA . CYS A 1 75 ? 6.339 10.655 -17.461 1.00 46.00 75 CYS A CA 1
ATOM 606 C C . CYS A 1 75 ? 6.460 10.895 -18.969 1.00 46.00 75 CYS A C 1
ATOM 608 O O . CYS A 1 75 ? 7.120 11.851 -19.356 1.00 46.00 75 CYS A O 1
ATOM 610 N N . TRP A 1 76 ? 5.770 10.129 -19.822 1.00 41.44 76 TRP A N 1
ATOM 611 C CA . TRP A 1 76 ? 5.771 10.342 -21.280 1.00 41.44 76 TRP A CA 1
ATOM 612 C C . TRP A 1 76 ? 5.279 11.743 -21.706 1.00 41.44 76 TRP A C 1
ATOM 614 O O . TRP A 1 76 ? 5.423 12.120 -22.864 1.00 41.44 76 TRP A O 1
ATOM 624 N N . ARG A 1 77 ? 4.710 12.530 -20.778 1.00 48.09 77 ARG A N 1
ATOM 625 C CA . ARG A 1 77 ? 4.299 13.932 -20.978 1.00 48.09 77 ARG A CA 1
ATOM 626 C C . ARG A 1 77 ? 5.006 14.943 -20.068 1.00 48.09 77 ARG A C 1
ATOM 628 O O . ARG A 1 77 ? 4.673 16.123 -20.113 1.00 48.09 77 ARG A O 1
ATOM 635 N N . SER A 1 78 ? 5.933 14.508 -19.217 1.00 58.22 78 SER A N 1
ATOM 636 C CA . SER A 1 78 ? 6.646 15.408 -18.309 1.00 58.22 78 SER A CA 1
ATOM 637 C C . SER A 1 78 ? 7.935 15.884 -18.968 1.00 58.22 78 SER A C 1
ATOM 639 O O . SER A 1 78 ? 8.797 15.075 -19.291 1.00 58.22 78 SER A O 1
ATOM 641 N N . THR A 1 79 ? 8.100 17.197 -19.125 1.00 66.00 79 THR A N 1
ATOM 642 C CA . THR A 1 79 ? 9.376 17.807 -19.545 1.00 66.00 79 THR A CA 1
ATOM 643 C C . THR A 1 79 ? 10.422 17.815 -18.426 1.00 66.00 79 THR A C 1
ATOM 645 O O . THR A 1 79 ? 11.528 18.309 -18.627 1.00 66.00 79 THR A O 1
ATOM 648 N N . LYS A 1 80 ? 10.075 17.306 -17.235 1.00 71.75 80 LYS A N 1
ATOM 649 C CA . LYS A 1 80 ? 10.949 17.295 -16.062 1.00 71.75 80 LYS A CA 1
ATOM 650 C C . LYS A 1 80 ? 11.953 16.153 -16.145 1.00 71.75 80 LYS A C 1
ATOM 652 O O . LYS A 1 80 ? 11.605 15.002 -16.409 1.00 71.75 80 LYS A O 1
ATOM 657 N N . THR A 1 81 ? 13.196 16.470 -15.830 1.00 76.56 81 THR A N 1
ATOM 658 C CA . THR A 1 81 ? 14.281 15.514 -15.636 1.00 76.56 81 THR A CA 1
ATOM 659 C C . THR A 1 81 ? 14.006 14.587 -14.449 1.00 76.56 81 THR A C 1
ATOM 661 O O . THR A 1 81 ? 13.255 14.902 -13.521 1.00 76.56 81 THR A O 1
ATOM 664 N N . THR A 1 82 ? 14.672 13.431 -14.432 1.00 76.38 82 THR A N 1
ATOM 665 C CA . THR A 1 82 ? 14.613 12.492 -13.302 1.00 76.38 82 THR A CA 1
ATOM 666 C C . THR A 1 82 ? 14.989 13.154 -11.970 1.00 76.38 82 THR A C 1
ATOM 668 O O . THR A 1 82 ? 14.398 12.833 -10.941 1.00 76.38 82 THR A O 1
ATOM 671 N N . ASP A 1 83 ? 15.932 14.097 -11.966 1.00 80.31 83 ASP A N 1
ATOM 672 C CA . ASP A 1 83 ? 16.361 14.775 -10.741 1.00 80.31 83 ASP A CA 1
ATOM 673 C C . ASP A 1 83 ? 15.360 15.826 -10.254 1.00 80.31 83 ASP A C 1
ATOM 675 O O . ASP A 1 83 ? 15.171 15.979 -9.045 1.00 80.31 83 ASP A O 1
ATOM 679 N N . GLU A 1 84 ? 14.656 16.499 -11.165 1.00 81.50 84 GLU A N 1
ATOM 680 C CA . GLU A 1 84 ? 13.523 17.359 -10.809 1.00 81.50 84 GLU A CA 1
ATOM 681 C C . GLU A 1 84 ? 12.384 16.542 -10.194 1.00 81.50 84 GLU A C 1
ATOM 683 O O . GLU A 1 84 ? 11.862 16.914 -9.142 1.00 81.50 84 GLU A O 1
ATOM 688 N N . LEU A 1 85 ? 12.066 15.376 -10.766 1.00 77.50 85 LEU A N 1
ATOM 689 C CA . LEU A 1 85 ? 11.054 14.473 -10.211 1.00 77.50 85 LEU A CA 1
ATOM 690 C C . LEU A 1 85 ? 11.449 13.955 -8.821 1.00 77.50 85 LEU A C 1
ATOM 692 O O . LEU A 1 85 ? 10.641 14.020 -7.895 1.00 77.50 85 LEU A O 1
ATOM 696 N N . LYS A 1 86 ? 12.700 13.519 -8.620 1.00 81.94 86 LYS A N 1
ATOM 697 C CA . LYS A 1 86 ? 13.212 13.127 -7.290 1.00 81.94 86 LYS A CA 1
ATOM 698 C C . LYS A 1 86 ? 13.025 14.239 -6.260 1.00 81.94 86 LYS A C 1
ATOM 700 O O . LYS A 1 86 ? 12.599 13.975 -5.134 1.00 81.94 86 LYS A O 1
ATOM 705 N N . LYS A 1 87 ? 13.334 15.484 -6.637 1.00 83.44 87 LYS A N 1
ATOM 706 C CA . LYS A 1 87 ? 13.158 16.649 -5.762 1.00 83.44 87 LYS A CA 1
ATOM 707 C C . LYS A 1 87 ? 11.688 16.936 -5.484 1.00 83.44 87 LYS A C 1
ATOM 709 O O . LYS A 1 87 ? 11.381 17.377 -4.384 1.00 83.44 87 LYS A O 1
ATOM 714 N N . GLU A 1 88 ? 10.782 16.684 -6.416 1.00 82.94 88 GLU A N 1
ATOM 715 C CA . GLU A 1 88 ? 9.357 16.971 -6.247 1.00 82.94 88 GLU A CA 1
ATOM 716 C C . GLU A 1 88 ? 8.631 15.920 -5.404 1.00 82.94 88 GLU A C 1
ATOM 718 O O . GLU A 1 88 ? 7.976 16.265 -4.420 1.00 82.94 88 GLU A O 1
ATOM 723 N N . VAL A 1 89 ? 8.768 14.639 -5.756 1.00 81.62 89 VAL A N 1
ATOM 724 C CA . VAL A 1 89 ? 7.973 13.556 -5.154 1.00 81.62 89 VAL A CA 1
ATOM 725 C C . VAL A 1 89 ? 8.739 12.748 -4.104 1.00 81.62 89 VAL A C 1
ATOM 727 O O . VAL A 1 89 ? 8.128 12.088 -3.265 1.00 81.62 89 VAL A O 1
ATOM 730 N N . GLY A 1 90 ? 10.066 12.863 -4.062 1.00 85.50 90 GLY A N 1
ATOM 731 C CA . GLY A 1 90 ? 10.915 12.100 -3.149 1.00 85.50 90 GLY A CA 1
ATOM 732 C C . GLY A 1 90 ? 11.243 10.703 -3.670 1.00 85.50 90 GLY A C 1
ATOM 733 O O . GLY A 1 90 ? 11.104 10.416 -4.859 1.00 85.50 90 GLY A O 1
ATOM 734 N N . MET A 1 91 ? 11.716 9.838 -2.773 1.00 87.12 91 MET A N 1
ATOM 735 C CA . MET A 1 91 ? 12.154 8.474 -3.088 1.00 87.12 91 MET A CA 1
ATOM 736 C C . MET A 1 91 ? 10.958 7.542 -3.317 1.00 87.12 91 MET A C 1
ATOM 738 O O . MET A 1 91 ? 9.971 7.661 -2.586 1.00 87.12 91 MET A O 1
ATOM 742 N N . PRO A 1 92 ? 11.023 6.596 -4.273 1.00 88.44 92 PRO A N 1
ATOM 743 C CA . PRO A 1 92 ? 10.042 5.528 -4.351 1.00 88.44 92 PRO A CA 1
ATOM 744 C C . PRO A 1 92 ? 10.162 4.615 -3.127 1.00 88.44 92 PRO A C 1
ATOM 746 O O . PRO A 1 92 ? 11.253 4.370 -2.611 1.00 88.44 92 PRO A O 1
ATOM 749 N N . ILE A 1 93 ? 9.024 4.096 -2.692 1.00 88.38 93 ILE A N 1
ATOM 750 C CA . ILE A 1 93 ? 8.860 3.148 -1.599 1.00 88.38 93 ILE A CA 1
ATOM 751 C C . ILE A 1 93 ? 7.983 2.011 -2.116 1.00 88.38 93 ILE A C 1
ATOM 753 O O . ILE A 1 93 ? 6.903 2.255 -2.658 1.00 88.38 93 ILE A O 1
ATOM 757 N N . SER A 1 94 ? 8.450 0.772 -1.957 1.00 89.00 94 SER A N 1
ATOM 758 C CA . SER A 1 94 ? 7.713 -0.414 -2.405 1.00 89.00 94 SER A CA 1
ATOM 759 C C . SER A 1 94 ? 6.412 -0.592 -1.619 1.00 89.00 94 SER A C 1
ATOM 761 O O . SER A 1 94 ? 6.406 -0.616 -0.383 1.00 89.00 94 SER A O 1
ATOM 763 N N . THR A 1 95 ? 5.306 -0.773 -2.335 1.00 87.56 95 THR A N 1
ATOM 764 C CA . THR A 1 95 ? 4.002 -1.094 -1.740 1.00 87.56 95 THR A CA 1
ATOM 765 C C . THR A 1 95 ? 4.005 -2.467 -1.069 1.00 87.56 95 THR A C 1
ATOM 767 O O . THR A 1 95 ? 3.372 -2.626 -0.025 1.00 87.56 95 THR A O 1
ATOM 770 N N . GLU A 1 96 ? 4.793 -3.429 -1.562 1.00 84.06 96 GLU A N 1
ATOM 771 C CA . GLU A 1 96 ? 4.935 -4.740 -0.911 1.00 84.06 96 GLU A CA 1
ATOM 772 C C . GLU A 1 96 ? 5.580 -4.620 0.467 1.00 84.06 96 GLU A C 1
ATOM 774 O O . GLU A 1 96 ? 5.198 -5.327 1.399 1.00 84.06 96 GLU A O 1
ATOM 779 N N . LEU A 1 97 ? 6.533 -3.696 0.620 1.00 84.94 97 LEU A N 1
ATOM 780 C CA . LEU A 1 97 ? 7.178 -3.431 1.904 1.00 84.94 97 LEU A CA 1
ATOM 781 C C . LEU A 1 97 ? 6.237 -2.707 2.871 1.00 84.94 97 LEU A C 1
ATOM 783 O O . LEU A 1 97 ? 6.212 -3.041 4.057 1.00 84.94 97 LEU A O 1
ATOM 787 N N . ILE A 1 98 ? 5.435 -1.761 2.370 1.00 85.44 98 ILE A N 1
ATOM 788 C CA . ILE A 1 98 ? 4.439 -1.040 3.174 1.00 85.44 98 ILE A CA 1
ATOM 789 C C . ILE A 1 98 ? 3.383 -2.018 3.701 1.00 85.44 98 ILE A C 1
ATOM 791 O O . ILE A 1 98 ? 3.183 -2.117 4.911 1.00 85.44 98 ILE A O 1
ATOM 795 N N . TYR A 1 99 ? 2.728 -2.766 2.810 1.00 82.06 99 TYR A N 1
ATOM 796 C CA . TYR A 1 99 ? 1.572 -3.599 3.158 1.00 82.06 99 TYR A CA 1
ATOM 797 C C . TYR A 1 99 ? 1.934 -5.032 3.560 1.00 82.06 99 TYR A C 1
ATOM 799 O O . TYR A 1 99 ? 1.065 -5.768 4.029 1.00 82.06 99 TYR A O 1
ATOM 807 N N . LYS A 1 100 ? 3.204 -5.432 3.405 1.00 80.94 100 LYS A N 1
ATOM 808 C CA . LYS A 1 100 ? 3.719 -6.785 3.690 1.00 80.94 100 LYS A CA 1
ATOM 809 C C . LYS A 1 100 ? 2.968 -7.880 2.934 1.00 80.94 100 LYS A C 1
ATOM 811 O O . LYS A 1 100 ? 2.751 -8.970 3.463 1.00 80.94 100 LYS A O 1
ATOM 816 N N . LYS A 1 101 ? 2.569 -7.579 1.701 1.00 80.88 101 LYS A N 1
ATOM 817 C CA . LYS A 1 101 ? 1.891 -8.504 0.795 1.00 80.88 101 LYS A CA 1
ATOM 818 C C . LYS A 1 101 ? 2.328 -8.252 -0.649 1.00 80.88 101 LYS A C 1
ATOM 820 O O . LYS A 1 101 ? 2.691 -7.117 -0.949 1.00 80.88 101 LYS A O 1
ATOM 825 N N . PRO A 1 102 ? 2.320 -9.274 -1.519 1.00 77.44 102 PRO A N 1
ATOM 826 C CA . PRO A 1 102 ? 2.733 -9.101 -2.905 1.00 77.44 102 PRO A CA 1
ATOM 827 C C . PRO A 1 102 ? 1.780 -8.167 -3.651 1.00 77.44 102 PRO A C 1
ATOM 829 O O . PRO A 1 102 ? 0.581 -8.120 -3.353 1.00 77.44 102 PRO A O 1
ATOM 832 N N . ASN A 1 103 ? 2.309 -7.463 -4.647 1.00 80.62 103 ASN A N 1
ATOM 833 C CA . ASN A 1 103 ? 1.467 -6.769 -5.608 1.00 80.62 103 ASN A CA 1
ATOM 834 C C . ASN A 1 103 ? 0.725 -7.782 -6.474 1.00 80.62 103 ASN A C 1
ATOM 836 O O . ASN A 1 103 ? 1.271 -8.816 -6.866 1.00 80.62 103 ASN A O 1
ATOM 840 N N . ILE A 1 104 ? -0.526 -7.470 -6.789 1.00 81.25 104 ILE A N 1
ATOM 841 C CA . ILE A 1 104 ? -1.366 -8.316 -7.627 1.00 81.25 104 ILE A CA 1
ATOM 842 C C . ILE A 1 104 ? -1.625 -7.581 -8.930 1.00 81.25 104 ILE A C 1
ATOM 844 O O . ILE A 1 104 ? -2.070 -6.432 -8.945 1.00 81.25 104 ILE A O 1
ATOM 848 N N . VAL A 1 105 ? -1.361 -8.264 -10.042 1.00 80.25 105 VAL A N 1
ATOM 849 C CA . VAL A 1 105 ? -1.711 -7.746 -11.362 1.00 80.25 105 VAL A CA 1
ATOM 850 C C . VAL A 1 105 ? -3.228 -7.616 -11.433 1.00 80.25 105 VAL A C 1
ATOM 852 O O . VAL A 1 105 ? -3.958 -8.593 -11.278 1.00 80.25 105 VAL A O 1
ATOM 855 N N . MET A 1 106 ? -3.698 -6.393 -11.663 1.00 82.19 106 MET A N 1
ATOM 856 C CA . MET A 1 106 ? -5.114 -6.142 -11.897 1.00 82.19 106 MET A CA 1
ATOM 857 C C . MET A 1 106 ? -5.557 -6.892 -13.167 1.00 82.19 106 MET A C 1
ATOM 859 O O . MET A 1 106 ? -4.878 -6.744 -14.194 1.00 82.19 106 MET A O 1
ATOM 863 N N . PRO A 1 107 ? -6.650 -7.680 -13.124 1.00 82.56 107 PRO A N 1
ATOM 864 C CA . PRO A 1 107 ? -7.161 -8.386 -14.295 1.00 82.56 107 PRO A CA 1
ATOM 865 C C . PRO A 1 107 ? -7.396 -7.436 -15.470 1.00 82.56 107 PRO A C 1
ATOM 867 O O . PRO A 1 107 ? -7.811 -6.292 -15.281 1.00 82.56 107 PRO A O 1
ATOM 870 N N . GLN A 1 108 ? -7.131 -7.909 -16.689 1.00 77.75 108 GLN A N 1
ATOM 871 C CA . GLN A 1 108 ? -7.182 -7.064 -17.884 1.00 77.75 108 GLN A CA 1
ATOM 872 C C . GLN A 1 108 ? -8.580 -6.472 -18.127 1.00 77.75 108 GLN A C 1
ATOM 874 O O . GLN A 1 108 ? -8.681 -5.307 -18.493 1.00 77.75 108 GLN A O 1
ATOM 879 N N . TYR A 1 109 ? -9.635 -7.231 -17.829 1.00 74.19 109 TYR A N 1
ATOM 880 C CA . TYR A 1 109 ? -11.030 -6.788 -17.916 1.00 74.19 109 TYR A CA 1
ATOM 881 C C . TYR A 1 109 ? -11.323 -5.611 -16.981 1.00 74.19 109 TYR A C 1
ATOM 883 O O . TYR A 1 109 ? -11.878 -4.609 -17.407 1.00 74.19 109 TYR A O 1
ATOM 891 N N . VAL A 1 110 ? -10.828 -5.661 -15.738 1.00 75.88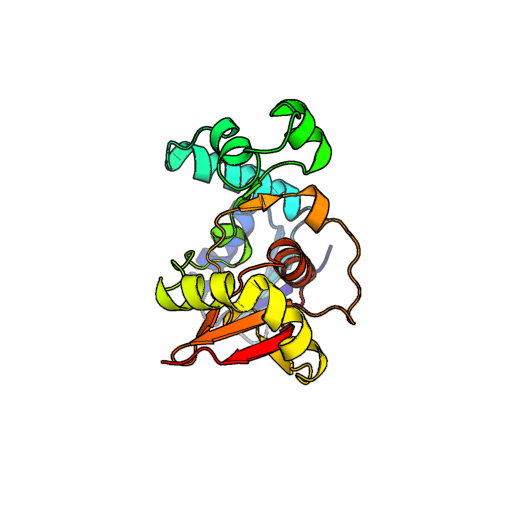 110 VAL A N 1
ATOM 892 C CA . VAL A 1 110 ? -10.959 -4.544 -14.788 1.00 75.88 110 VAL A CA 1
ATOM 893 C C . VAL A 1 110 ? -10.241 -3.298 -15.318 1.00 75.88 110 VAL A C 1
ATOM 895 O O . VAL A 1 110 ? -10.761 -2.193 -15.201 1.00 75.88 110 VAL A O 1
ATOM 898 N N . LYS A 1 111 ? -9.065 -3.456 -15.945 1.00 75.81 111 LYS A N 1
ATOM 899 C CA . LYS A 1 111 ? -8.345 -2.331 -16.570 1.00 75.81 111 LYS A CA 1
ATOM 900 C C . LYS A 1 111 ? -9.105 -1.734 -17.755 1.00 75.81 111 LYS A C 1
ATOM 902 O O . LYS A 1 111 ? -9.074 -0.517 -17.920 1.00 75.81 111 LYS A O 1
ATOM 907 N N . TRP A 1 112 ? -9.736 -2.566 -18.582 1.00 72.06 112 TRP A N 1
ATOM 908 C CA . TRP A 1 112 ? -10.551 -2.107 -19.708 1.00 72.06 112 TRP A CA 1
ATOM 909 C C . TRP A 1 112 ? -11.781 -1.356 -19.232 1.00 72.06 112 TRP A C 1
ATOM 911 O O . TRP A 1 112 ? -11.961 -0.223 -19.662 1.00 72.06 112 TRP A O 1
ATOM 921 N N . ASP A 1 113 ? -12.512 -1.904 -18.262 1.00 70.81 113 ASP A N 1
ATOM 922 C CA . ASP A 1 113 ? -13.633 -1.220 -17.623 1.00 70.81 113 ASP A CA 1
ATOM 923 C C . ASP A 1 113 ? -13.187 0.145 -17.083 1.00 70.81 113 ASP A C 1
ATOM 925 O O . ASP A 1 113 ? -13.791 1.168 -17.385 1.00 70.81 113 ASP A O 1
ATOM 929 N N . ILE A 1 114 ? -12.068 0.221 -16.357 1.00 72.62 114 ILE A N 1
ATOM 930 C CA . ILE A 1 114 ? -11.543 1.506 -15.869 1.00 72.62 114 ILE A CA 1
ATOM 931 C C . ILE A 1 114 ? -11.246 2.490 -17.013 1.00 72.62 114 ILE A C 1
ATOM 933 O O . ILE A 1 114 ? -11.546 3.680 -16.886 1.00 72.62 114 ILE A O 1
ATOM 937 N N . ALA A 1 115 ? -10.633 2.023 -18.103 1.00 67.38 115 ALA A N 1
ATOM 938 C CA . ALA A 1 115 ? -10.268 2.861 -19.244 1.00 67.38 115 ALA A CA 1
ATOM 939 C C . ALA A 1 115 ? -11.502 3.352 -20.018 1.00 67.38 115 ALA A C 1
ATOM 941 O O . ALA A 1 115 ? -11.567 4.522 -20.397 1.00 67.38 115 ALA A O 1
ATOM 942 N N . GLU A 1 116 ? -12.483 2.475 -20.211 1.00 60.72 116 GLU A N 1
ATOM 943 C CA . GLU A 1 116 ? -13.742 2.751 -20.899 1.00 60.72 116 GLU A CA 1
ATOM 944 C C . GLU A 1 116 ? -14.623 3.690 -20.071 1.00 60.72 116 GLU A C 1
ATOM 946 O O . GLU A 1 116 ? -15.146 4.683 -20.578 1.00 60.72 116 GLU A O 1
ATOM 951 N N . TYR A 1 117 ? -14.674 3.478 -18.756 1.00 58.50 117 TYR A N 1
ATOM 952 C CA . TYR A 1 117 ? -15.406 4.341 -17.843 1.00 58.50 117 TYR A CA 1
ATOM 953 C C . TYR A 1 117 ? -14.643 5.613 -17.442 1.00 58.50 117 TYR A C 1
ATOM 955 O O . TYR A 1 117 ? -15.133 6.340 -16.588 1.00 58.50 117 TYR A O 1
ATOM 963 N N . GLY A 1 118 ? -13.482 5.952 -18.011 1.00 59.34 118 GLY A N 1
ATOM 964 C CA . GLY A 1 118 ? -12.678 7.100 -17.553 1.00 59.34 118 GLY A CA 1
ATOM 965 C C . GLY A 1 118 ? -13.440 8.438 -17.451 1.00 59.34 118 GLY A C 1
ATOM 966 O O . GLY A 1 118 ? -13.129 9.252 -16.580 1.00 59.34 118 GLY A O 1
ATOM 967 N N . ARG A 1 119 ? -14.473 8.658 -18.282 1.00 55.25 119 ARG A N 1
ATOM 968 C CA . ARG A 1 119 ? -15.396 9.806 -18.158 1.00 55.25 119 ARG A CA 1
ATOM 969 C C . ARG A 1 119 ? -16.649 9.502 -17.320 1.00 55.25 119 ARG A C 1
ATOM 971 O O . ARG A 1 119 ? -17.012 10.323 -16.483 1.00 55.25 119 ARG A O 1
ATOM 978 N N . ASP A 1 120 ? -17.234 8.313 -17.445 1.00 62.94 120 ASP A N 1
ATOM 979 C CA . ASP A 1 120 ? -18.489 7.940 -16.769 1.00 62.94 120 ASP A CA 1
ATOM 980 C C . ASP A 1 120 ? -18.313 7.509 -15.299 1.00 62.94 120 ASP A C 1
ATOM 982 O O . ASP A 1 120 ? -19.256 7.572 -14.508 1.00 62.94 120 ASP A O 1
ATOM 986 N N . ILE A 1 121 ? -17.104 7.103 -14.890 1.00 65.44 121 ILE A N 1
ATOM 987 C CA . ILE A 1 121 ? -16.748 6.754 -13.505 1.00 65.44 121 ILE A CA 1
ATOM 988 C C . ILE A 1 121 ? -17.029 7.936 -12.592 1.00 65.44 121 ILE A C 1
ATOM 990 O O . ILE A 1 121 ? -17.555 7.724 -11.506 1.00 65.44 121 ILE A O 1
ATOM 994 N N . LEU A 1 122 ? -16.710 9.164 -13.014 1.00 63.16 122 LEU A N 1
ATOM 995 C CA . LEU A 1 122 ? -16.903 10.351 -12.180 1.00 63.16 122 LEU A CA 1
ATOM 996 C C . LEU A 1 122 ? -18.383 10.591 -11.864 1.00 63.16 122 LEU A C 1
ATOM 998 O O . LEU A 1 122 ? -18.711 10.985 -10.744 1.00 63.16 122 LEU A O 1
ATOM 1002 N N . ASP A 1 123 ? -19.280 10.299 -12.803 1.00 66.25 123 ASP A N 1
ATOM 1003 C CA . ASP A 1 123 ? -20.719 10.404 -12.575 1.00 66.25 123 ASP A CA 1
ATOM 1004 C C . ASP A 1 123 ? -21.270 9.199 -11.806 1.00 66.25 123 ASP A C 1
ATOM 1006 O O . ASP A 1 123 ? -22.047 9.381 -10.864 1.00 66.25 123 ASP A O 1
ATOM 1010 N N . LYS A 1 124 ? -20.784 7.982 -12.089 1.00 67.69 124 LYS A N 1
ATOM 1011 C CA . LYS A 1 124 ? -21.127 6.781 -11.310 1.00 67.69 124 LYS A CA 1
ATOM 1012 C C . LYS A 1 124 ? -20.725 6.923 -9.840 1.00 67.69 124 LYS A C 1
ATOM 1014 O O . LYS A 1 124 ? -21.518 6.595 -8.960 1.00 67.69 124 LYS A O 1
ATOM 1019 N N . ILE A 1 125 ? -19.543 7.465 -9.532 1.00 76.25 125 ILE A N 1
ATOM 1020 C CA . ILE A 1 125 ? -19.091 7.608 -8.140 1.00 76.25 125 ILE A CA 1
ATOM 1021 C C . ILE A 1 125 ? -19.849 8.684 -7.371 1.00 76.25 125 ILE A C 1
ATOM 1023 O O . ILE A 1 125 ? -19.906 8.577 -6.148 1.00 76.25 125 ILE A O 1
ATOM 1027 N N . LYS A 1 126 ? -20.447 9.706 -8.002 1.00 75.00 126 LYS A N 1
ATOM 1028 C CA . LYS A 1 126 ? -21.148 10.780 -7.264 1.00 75.00 126 LYS A CA 1
ATOM 1029 C C . LYS A 1 126 ? -22.208 10.214 -6.318 1.00 75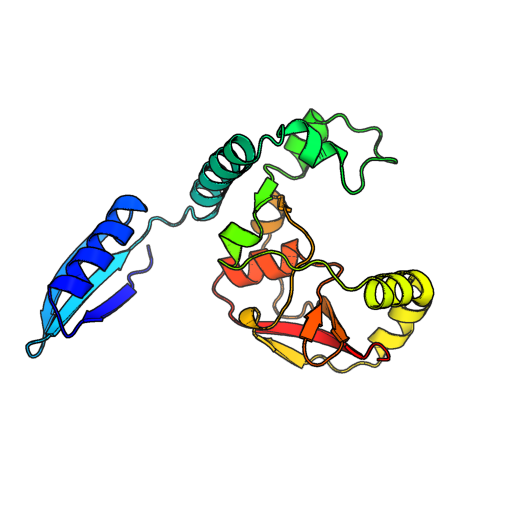.00 126 LYS A C 1
ATOM 1031 O O . LYS A 1 126 ? -22.203 10.570 -5.140 1.00 75.00 126 LYS A O 1
ATOM 1036 N N . ASN A 1 127 ? -22.988 9.244 -6.794 1.00 79.56 127 ASN A N 1
ATOM 1037 C CA . ASN A 1 127 ? -24.122 8.671 -6.064 1.00 79.56 127 ASN A CA 1
ATOM 1038 C C . ASN A 1 127 ? -23.777 7.425 -5.229 1.00 79.56 127 ASN A C 1
ATOM 1040 O O . ASN A 1 127 ? -24.610 6.952 -4.457 1.00 79.56 127 ASN A O 1
ATOM 1044 N N . ILE A 1 128 ? -22.554 6.894 -5.335 1.00 87.00 128 ILE A N 1
ATOM 1045 C CA . ILE A 1 128 ? -22.131 5.736 -4.539 1.00 87.00 128 ILE A CA 1
ATOM 1046 C C . ILE A 1 128 ? -21.882 6.161 -3.089 1.00 87.00 128 ILE A C 1
ATOM 1048 O O . ILE A 1 128 ? -21.121 7.094 -2.806 1.00 87.00 128 ILE A O 1
ATOM 1052 N N . LYS A 1 129 ? -22.500 5.433 -2.153 1.00 89.88 129 LYS A N 1
ATOM 1053 C CA . LYS A 1 129 ? -22.299 5.623 -0.715 1.00 89.88 129 LYS A CA 1
ATOM 1054 C C . LYS A 1 129 ? -20.872 5.243 -0.316 1.00 89.88 129 LYS A C 1
ATOM 1056 O O . LYS A 1 129 ? -20.355 4.196 -0.703 1.00 89.88 129 LYS A O 1
ATOM 1061 N N . ILE A 1 130 ? -20.257 6.078 0.516 1.00 91.94 130 ILE A N 1
ATOM 1062 C CA . ILE A 1 130 ? -18.949 5.784 1.105 1.00 91.94 130 ILE A CA 1
ATOM 1063 C C . ILE A 1 130 ? -19.077 4.597 2.064 1.00 91.94 130 ILE A C 1
ATOM 1065 O O . ILE A 1 130 ? -19.933 4.580 2.951 1.00 91.94 130 ILE A O 1
ATOM 1069 N N . THR A 1 131 ? -18.188 3.624 1.902 1.00 92.62 131 THR A N 1
ATOM 1070 C CA . THR A 1 131 ? -18.086 2.423 2.732 1.00 92.62 131 THR A CA 1
ATOM 1071 C C . THR A 1 131 ? -16.686 2.328 3.328 1.00 92.62 131 THR A C 1
ATOM 1073 O O . THR A 1 131 ? -15.704 2.662 2.670 1.00 92.62 131 THR A O 1
ATOM 1076 N N . LYS A 1 132 ? -16.573 1.861 4.577 1.00 93.69 132 LYS A N 1
ATOM 1077 C CA . LYS A 1 132 ? -15.270 1.591 5.197 1.00 93.69 132 LYS A CA 1
ATOM 1078 C C . LYS A 1 132 ? -14.764 0.214 4.787 1.00 93.69 132 LYS A C 1
ATOM 1080 O O . LYS A 1 132 ? -15.379 -0.794 5.126 1.00 93.69 132 LYS A O 1
ATOM 1085 N N . ILE A 1 133 ? -13.626 0.173 4.106 1.00 94.81 133 ILE A N 1
ATOM 1086 C CA . ILE A 1 133 ? -12.993 -1.061 3.637 1.00 94.81 133 ILE A CA 1
ATOM 1087 C C . ILE A 1 133 ? -11.698 -1.297 4.425 1.00 94.81 133 ILE A C 1
ATOM 1089 O O . ILE A 1 133 ? -10.884 -0.377 4.532 1.00 94.81 133 ILE A O 1
ATOM 1093 N N . PRO A 1 134 ? -11.479 -2.497 4.999 1.00 94.19 134 PRO A N 1
ATOM 1094 C CA . PRO A 1 134 ? -10.197 -2.841 5.603 1.00 94.19 134 PRO A CA 1
ATOM 1095 C C . PRO A 1 134 ? -9.081 -2.780 4.559 1.00 94.19 134 PRO A C 1
ATOM 1097 O O . PRO A 1 134 ? -9.195 -3.408 3.506 1.00 94.19 134 PRO A O 1
ATOM 1100 N N . ILE A 1 135 ? -7.978 -2.096 4.867 1.00 91.62 135 ILE A N 1
ATOM 1101 C CA . ILE A 1 135 ? -6.840 -1.953 3.940 1.00 91.62 135 ILE A CA 1
ATOM 1102 C C . ILE A 1 135 ? -6.253 -3.325 3.572 1.00 91.62 135 ILE A C 1
ATOM 1104 O O . ILE A 1 135 ? -5.824 -3.536 2.442 1.00 91.62 135 ILE A O 1
ATOM 1108 N N . SER A 1 136 ? -6.321 -4.301 4.484 1.00 89.38 136 SER A N 1
ATOM 1109 C CA . SER A 1 136 ? -5.884 -5.679 4.231 1.00 89.38 136 SER A CA 1
ATOM 1110 C C . SER A 1 136 ? -6.634 -6.382 3.091 1.00 89.38 136 SER A C 1
ATOM 1112 O O . SER A 1 136 ? -6.084 -7.313 2.507 1.00 89.38 136 SER A O 1
ATOM 1114 N N . LYS A 1 137 ? -7.854 -5.940 2.749 1.00 92.19 137 LYS A N 1
ATOM 1115 C CA . LYS A 1 137 ? -8.682 -6.506 1.668 1.00 92.19 137 LYS A CA 1
ATOM 1116 C C . LYS A 1 137 ? -8.468 -5.839 0.302 1.00 92.19 137 LYS A C 1
ATOM 1118 O O . LYS A 1 137 ? -9.094 -6.260 -0.665 1.00 92.19 137 LYS A O 1
ATOM 1123 N N . ILE A 1 138 ? -7.647 -4.791 0.226 1.00 93.00 138 ILE A N 1
ATOM 1124 C CA . ILE A 1 138 ? -7.432 -4.007 -0.999 1.00 93.00 138 ILE A CA 1
ATOM 1125 C C . ILE A 1 138 ? -6.228 -4.553 -1.744 1.00 93.00 138 ILE A C 1
ATOM 1127 O O . ILE A 1 138 ? -5.134 -4.551 -1.196 1.00 93.00 138 ILE A O 1
ATOM 1131 N N . GLU A 1 139 ? -6.400 -4.984 -2.981 1.00 90.81 139 GLU A N 1
ATOM 1132 C CA . GLU A 1 139 ? -5.335 -5.399 -3.882 1.00 90.81 139 GLU A CA 1
ATOM 1133 C C . GLU A 1 139 ? -4.679 -4.202 -4.567 1.00 90.81 139 GLU A C 1
ATOM 1135 O O . GLU A 1 139 ? -5.343 -3.326 -5.129 1.00 90.81 139 GLU A O 1
ATOM 1140 N N . PHE A 1 140 ? -3.348 -4.190 -4.508 1.00 86.94 140 PHE A N 1
ATOM 1141 C CA . PHE A 1 140 ? -2.503 -3.133 -5.043 1.00 86.94 140 PHE A CA 1
ATOM 1142 C C . PHE A 1 140 ? -1.793 -3.649 -6.289 1.00 86.94 140 PHE A C 1
ATOM 1144 O O . PHE A 1 140 ? -1.094 -4.662 -6.239 1.00 86.94 140 PHE A O 1
ATOM 1151 N N . SER A 1 141 ? -1.975 -2.947 -7.405 1.00 81.81 141 SER A N 1
ATOM 1152 C CA . SER A 1 141 ? -1.265 -3.219 -8.658 1.00 81.81 141 SER A CA 1
ATOM 1153 C C . SER A 1 141 ? -0.070 -2.293 -8.876 1.00 81.81 141 SER A C 1
ATOM 1155 O O . SER A 1 141 ? 0.786 -2.574 -9.712 1.00 81.81 141 SER A O 1
ATOM 1157 N N . GLN A 1 142 ? -0.014 -1.168 -8.159 1.00 83.81 142 GLN A N 1
ATOM 1158 C CA . GLN A 1 142 ? 1.088 -0.219 -8.244 1.00 83.81 142 GLN A CA 1
ATOM 1159 C C . GLN A 1 142 ? 2.235 -0.670 -7.337 1.00 83.81 142 GLN A C 1
ATOM 1161 O O . GLN A 1 142 ? 2.050 -0.845 -6.138 1.00 83.81 142 GLN A O 1
ATOM 1166 N N . GLU A 1 143 ? 3.427 -0.822 -7.913 1.00 85.06 143 GLU A N 1
ATOM 1167 C CA . GLU A 1 143 ? 4.601 -1.349 -7.204 1.00 85.06 143 GLU A CA 1
ATOM 1168 C C . GLU A 1 143 ? 5.263 -0.352 -6.252 1.00 85.06 143 GLU A C 1
ATOM 1170 O O . GLU A 1 143 ? 5.873 -0.750 -5.260 1.00 85.06 143 GLU A O 1
ATOM 1175 N N . PHE A 1 144 ? 5.143 0.944 -6.545 1.00 88.44 144 PHE A N 1
ATOM 1176 C CA . PHE A 1 144 ? 5.838 1.996 -5.811 1.00 88.44 144 PHE A CA 1
ATOM 1177 C C . PHE A 1 144 ? 4.935 3.196 -5.549 1.00 88.44 144 PHE A C 1
ATOM 1179 O O . PHE A 1 144 ? 4.198 3.632 -6.430 1.00 88.44 144 PHE A O 1
ATOM 1186 N N . VAL A 1 145 ? 5.061 3.779 -4.362 1.00 89.81 145 VAL A N 1
ATOM 1187 C CA . VAL A 1 145 ? 4.556 5.115 -4.007 1.00 89.81 145 VAL A CA 1
ATOM 1188 C C . VAL A 1 145 ? 5.734 6.008 -3.626 1.00 89.81 145 VAL A C 1
ATOM 1190 O O . VAL A 1 145 ? 6.784 5.505 -3.249 1.00 89.81 145 VAL A O 1
ATOM 1193 N N . PHE A 1 146 ? 5.600 7.326 -3.710 1.00 89.06 146 PHE A N 1
ATOM 1194 C CA . PHE A 1 146 ? 6.690 8.255 -3.419 1.00 89.06 146 PHE A CA 1
ATOM 1195 C C . PHE A 1 146 ? 6.624 8.814 -1.999 1.00 89.06 146 PHE A C 1
ATOM 1197 O O . PHE A 1 146 ? 5.541 9.042 -1.460 1.00 89.06 146 PHE A O 1
ATOM 1204 N N . SER A 1 147 ? 7.790 9.057 -1.401 1.00 85.25 147 SER A N 1
ATOM 1205 C CA . SER A 1 147 ? 7.931 9.359 0.024 1.00 85.25 147 SER A CA 1
ATOM 1206 C C . SER A 1 147 ? 7.327 10.696 0.461 1.00 85.25 147 SER A C 1
ATOM 1208 O O . SER A 1 147 ? 6.733 10.758 1.537 1.00 85.25 147 SER A O 1
ATOM 1210 N N . LYS A 1 148 ? 7.421 11.762 -0.347 1.00 83.12 148 LYS A N 1
ATOM 1211 C CA . LYS A 1 148 ? 6.914 13.090 0.051 1.00 83.12 148 LYS A CA 1
ATOM 1212 C C . LYS A 1 148 ? 5.389 13.143 0.169 1.00 83.12 148 LYS A C 1
ATOM 1214 O O . LYS A 1 148 ? 4.906 13.664 1.172 1.00 83.12 148 LYS A O 1
ATOM 1219 N N . PRO A 1 149 ? 4.601 12.588 -0.775 1.00 79.94 149 PRO A N 1
ATOM 1220 C CA . PRO A 1 149 ? 3.153 12.477 -0.603 1.00 79.94 149 PRO A CA 1
ATOM 1221 C C . PRO A 1 149 ? 2.718 11.788 0.696 1.00 79.94 149 PRO A C 1
ATOM 1223 O O . PRO A 1 149 ? 1.681 12.153 1.243 1.00 79.94 149 PRO A O 1
ATOM 1226 N N . LEU A 1 150 ? 3.501 10.837 1.220 1.00 81.44 150 LEU A N 1
ATOM 1227 C CA . LEU A 1 150 ? 3.138 10.096 2.436 1.00 81.44 150 LEU A CA 1
ATOM 1228 C C . LEU A 1 150 ? 3.206 10.945 3.707 1.00 81.44 150 LEU A C 1
ATOM 1230 O O . LEU A 1 150 ? 2.517 10.637 4.677 1.00 81.44 150 LEU A O 1
ATOM 1234 N N . GLN A 1 151 ? 4.011 12.009 3.686 1.00 70.62 151 GLN A N 1
ATOM 1235 C CA . GLN A 1 151 ? 4.211 12.930 4.805 1.00 70.62 151 GLN A CA 1
ATOM 1236 C C . GLN A 1 151 ? 3.091 13.974 4.922 1.00 70.62 151 GLN A C 1
ATOM 1238 O O . GLN A 1 151 ? 3.023 14.699 5.914 1.00 70.62 151 GLN A O 1
ATOM 1243 N N . LYS A 1 152 ? 2.204 14.078 3.922 1.00 68.69 152 LYS A N 1
ATOM 1244 C CA . LYS A 1 152 ? 1.082 15.017 3.976 1.00 68.69 152 LYS A CA 1
ATOM 1245 C C . LYS A 1 152 ? 0.064 14.567 5.022 1.00 68.69 152 LYS A C 1
ATOM 1247 O O . LYS A 1 152 ? -0.334 13.406 5.066 1.00 68.69 152 LYS A O 1
ATOM 1252 N N . LYS A 1 153 ? -0.397 15.516 5.839 1.00 64.81 153 LYS A N 1
ATOM 1253 C CA . LYS A 1 153 ? -1.512 15.303 6.766 1.00 64.81 153 LYS A CA 1
ATOM 1254 C C . LYS A 1 153 ? -2.788 15.091 5.954 1.00 64.81 153 LYS A C 1
ATOM 1256 O O . LYS A 1 153 ? -3.154 15.952 5.158 1.00 64.81 153 LYS A O 1
ATOM 1261 N N . LEU A 1 154 ? -3.438 13.950 6.148 1.00 69.44 154 LEU A N 1
ATOM 1262 C CA . LEU A 1 154 ? -4.640 13.580 5.408 1.00 69.44 154 LEU A CA 1
ATOM 1263 C C . LEU A 1 154 ? -5.913 13.909 6.184 1.00 69.44 154 LEU A C 1
ATOM 1265 O O . LEU A 1 154 ? -5.930 13.895 7.418 1.00 69.44 154 LEU A O 1
ATOM 1269 N N . SER A 1 155 ? -6.981 14.188 5.438 1.00 67.50 155 SER A N 1
ATOM 1270 C CA . SER A 1 155 ? -8.328 14.302 5.977 1.00 67.50 155 SER A CA 1
ATOM 1271 C C . SER A 1 155 ? -8.964 12.916 6.077 1.00 67.50 155 SER A C 1
ATOM 1273 O O . SER A 1 155 ? -8.905 12.106 5.150 1.00 67.50 155 SER A O 1
ATOM 1275 N N . ASN A 1 156 ? -9.638 12.652 7.196 1.00 65.00 156 ASN A N 1
ATOM 1276 C CA . ASN A 1 156 ? -10.416 11.424 7.381 1.00 65.00 156 ASN A CA 1
ATOM 1277 C C . ASN A 1 156 ? -11.723 11.411 6.567 1.00 65.00 156 ASN A C 1
ATOM 1279 O O . ASN A 1 156 ? -12.431 10.407 6.602 1.00 65.00 156 ASN A O 1
ATOM 1283 N N . ASN A 1 157 ? -12.053 12.500 5.864 1.00 70.81 157 ASN A N 1
ATOM 1284 C CA . ASN A 1 157 ? -13.254 12.599 5.028 1.00 70.81 157 ASN A CA 1
ATOM 1285 C C . ASN A 1 157 ? -12.993 12.261 3.556 1.00 70.81 157 ASN A C 1
ATOM 1287 O O . ASN A 1 157 ? -13.947 12.118 2.792 1.00 70.81 157 ASN A O 1
ATOM 1291 N N . ASP A 1 158 ? -11.728 12.113 3.164 1.00 82.31 158 ASP A N 1
ATOM 1292 C CA . ASP A 1 158 ? -11.376 11.728 1.802 1.00 82.31 158 ASP A CA 1
ATOM 1293 C C . ASP A 1 158 ? -11.777 10.269 1.546 1.00 82.31 158 ASP A C 1
ATOM 1295 O O . ASP A 1 158 ? -11.916 9.470 2.478 1.00 82.31 158 ASP A O 1
ATOM 1299 N N . PHE A 1 159 ? -11.990 9.917 0.278 1.00 88.06 159 PHE A N 1
ATOM 1300 C CA . PHE A 1 159 ? -12.310 8.556 -0.143 1.00 88.06 159 PHE A CA 1
ATOM 1301 C C . PHE A 1 159 ? -11.495 8.159 -1.372 1.00 88.06 159 PHE A C 1
ATOM 1303 O O . PHE A 1 159 ? -11.048 9.013 -2.134 1.00 88.06 159 PHE A O 1
ATOM 1310 N N . VAL A 1 160 ? -11.356 6.851 -1.590 1.00 88.62 160 VAL A N 1
ATOM 1311 C CA . VAL A 1 160 ? -10.773 6.293 -2.820 1.00 88.62 160 VAL A CA 1
ATOM 1312 C C . VAL A 1 160 ? -11.801 5.488 -3.615 1.00 88.62 160 VAL A C 1
ATOM 1314 O O . VAL A 1 160 ? -12.644 4.810 -3.017 1.00 88.62 160 VAL A O 1
ATOM 1317 N N . PRO A 1 161 ? -11.773 5.536 -4.955 1.00 88.44 161 PRO A N 1
ATOM 1318 C CA . PRO A 1 161 ? -12.523 4.590 -5.766 1.00 88.44 161 PRO A CA 1
ATOM 1319 C C . PRO A 1 161 ? -11.871 3.202 -5.673 1.00 88.44 161 PRO A C 1
ATOM 1321 O O . PRO A 1 161 ? -10.659 3.061 -5.843 1.00 88.44 161 PRO A O 1
ATOM 1324 N N . LEU A 1 162 ? -12.674 2.173 -5.405 1.00 91.00 162 LEU A N 1
ATOM 1325 C CA . LEU A 1 162 ? -12.250 0.772 -5.446 1.00 91.00 162 LEU A CA 1
ATOM 1326 C C . LEU A 1 162 ? -13.095 0.013 -6.461 1.00 91.00 162 LEU A C 1
ATOM 1328 O O . LEU A 1 162 ? -14.314 0.159 -6.473 1.00 91.00 162 LEU A O 1
ATOM 1332 N N . PHE A 1 163 ? -12.458 -0.838 -7.256 1.00 88.75 163 PHE A N 1
ATOM 1333 C CA . PHE A 1 163 ? -13.128 -1.681 -8.242 1.00 88.75 163 PHE A CA 1
ATOM 1334 C C . PHE A 1 163 ? -13.291 -3.080 -7.669 1.00 88.75 163 PHE A C 1
ATOM 1336 O O . PHE A 1 163 ? -12.305 -3.712 -7.291 1.00 88.75 163 PHE A O 1
ATOM 1343 N N . LYS A 1 164 ? -14.526 -3.554 -7.545 1.00 89.81 164 LYS A N 1
ATOM 1344 C CA . LYS A 1 164 ? -14.822 -4.867 -6.986 1.00 89.81 164 LYS A CA 1
ATOM 1345 C C . LYS A 1 164 ? -15.075 -5.866 -8.106 1.00 89.81 164 LYS A C 1
ATOM 1347 O O . LYS A 1 164 ? -16.025 -5.707 -8.861 1.00 89.81 164 LYS A O 1
ATOM 1352 N N . PHE A 1 165 ? -14.241 -6.899 -8.159 1.00 85.81 165 PHE A N 1
ATOM 1353 C CA . PHE A 1 165 ? -14.300 -7.987 -9.134 1.00 85.81 165 PHE A CA 1
ATOM 1354 C C . PHE A 1 165 ? -14.069 -9.311 -8.405 1.00 85.81 165 PHE A C 1
ATOM 1356 O O . PHE A 1 165 ? -13.129 -9.412 -7.613 1.00 85.81 165 PHE A O 1
ATOM 1363 N N . GLU A 1 166 ? -14.947 -10.298 -8.607 1.00 84.75 166 GLU A N 1
ATOM 1364 C CA . GLU A 1 166 ? -14.858 -11.629 -7.971 1.00 84.75 166 GLU A CA 1
ATOM 1365 C C . GLU A 1 166 ? -14.628 -11.579 -6.443 1.00 84.75 166 GLU A C 1
ATOM 1367 O O . GLU A 1 166 ? -13.852 -12.336 -5.859 1.00 84.75 166 GLU A O 1
ATOM 1372 N N . GLY A 1 167 ? -15.276 -10.626 -5.765 1.00 85.81 167 GLY A N 1
ATOM 1373 C CA . GLY A 1 167 ? -15.161 -10.453 -4.312 1.00 85.81 167 GLY A CA 1
ATOM 1374 C C . GLY A 1 167 ? -13.852 -9.818 -3.818 1.00 85.81 167 GLY A C 1
ATOM 1375 O O . GLY A 1 167 ? -13.690 -9.648 -2.607 1.00 85.81 167 GLY A O 1
ATOM 1376 N N . LYS A 1 168 ? -12.946 -9.419 -4.717 1.00 89.00 168 LYS A N 1
ATOM 1377 C CA . LYS A 1 168 ? -11.707 -8.688 -4.408 1.00 89.00 168 LYS A CA 1
ATOM 1378 C C . LYS A 1 168 ? -11.857 -7.203 -4.723 1.00 89.00 168 LYS A C 1
ATOM 1380 O O . LYS A 1 168 ? -12.600 -6.838 -5.628 1.00 89.00 168 LYS A O 1
ATOM 1385 N N . TYR A 1 169 ? -11.144 -6.354 -3.983 1.00 92.75 169 TYR A N 1
ATOM 1386 C CA . TYR A 1 169 ? -11.141 -4.903 -4.187 1.00 92.75 169 TYR A CA 1
ATOM 1387 C C . TYR A 1 169 ? -9.829 -4.469 -4.819 1.00 92.75 169 TYR A C 1
ATOM 1389 O O . TYR A 1 169 ? -8.784 -4.662 -4.217 1.00 92.75 169 TYR A O 1
ATOM 1397 N N . TYR A 1 170 ? -9.875 -3.834 -5.978 1.00 90.94 170 TYR A N 1
ATOM 1398 C CA . TYR A 1 170 ? -8.706 -3.361 -6.703 1.00 90.94 170 TYR A CA 1
ATOM 1399 C C . TYR A 1 170 ? -8.598 -1.841 -6.604 1.00 90.94 170 TYR A C 1
ATOM 1401 O O . TYR A 1 170 ? -9.568 -1.119 -6.851 1.00 90.94 170 TYR A O 1
ATOM 1409 N N . LEU A 1 171 ? -7.409 -1.355 -6.245 1.00 89.50 171 LEU A N 1
ATOM 1410 C CA . LEU A 1 171 ? -7.096 0.071 -6.219 1.00 89.50 171 LEU A CA 1
ATOM 1411 C C . LEU A 1 171 ? -6.421 0.476 -7.532 1.00 89.50 171 LEU A C 1
ATOM 1413 O O . LEU A 1 171 ? -5.321 0.014 -7.830 1.00 89.50 171 LEU A O 1
ATOM 1417 N N . ASN A 1 172 ? -7.072 1.349 -8.302 1.00 81.56 172 ASN A N 1
ATOM 1418 C CA . ASN A 1 172 ? -6.484 1.915 -9.519 1.00 81.56 172 ASN A CA 1
ATOM 1419 C C . ASN A 1 172 ? -5.683 3.189 -9.226 1.00 81.56 172 ASN A C 1
ATOM 1421 O O . ASN A 1 172 ? -4.526 3.305 -9.618 1.00 81.56 172 ASN A O 1
ATOM 1425 N N . ASP A 1 173 ? -6.296 4.122 -8.496 1.00 80.69 173 ASP A N 1
ATOM 1426 C CA . ASP A 1 173 ? -5.697 5.401 -8.120 1.00 80.69 173 ASP A CA 1
ATOM 1427 C C . ASP A 1 173 ? -5.920 5.685 -6.626 1.00 80.69 173 ASP A C 1
ATOM 1429 O O . ASP A 1 173 ? -6.828 5.134 -6.006 1.00 80.69 173 ASP A O 1
ATOM 1433 N N . GLY A 1 174 ? -5.071 6.522 -6.030 1.00 86.62 174 GLY A N 1
ATOM 1434 C CA . GLY A 1 174 ? -5.078 6.822 -4.596 1.00 86.62 174 GLY A CA 1
ATOM 1435 C C . GLY A 1 174 ? -4.078 6.005 -3.771 1.00 86.62 174 GLY A C 1
ATOM 1436 O O . GLY A 1 174 ? -4.132 6.043 -2.542 1.00 86.62 174 GLY A O 1
ATOM 1437 N N . ASN A 1 175 ? -3.126 5.307 -4.403 1.00 90.00 175 ASN A N 1
ATOM 1438 C CA . ASN A 1 175 ? -2.112 4.488 -3.717 1.00 90.00 175 ASN A CA 1
ATOM 1439 C C . ASN A 1 175 ? -1.352 5.262 -2.620 1.00 90.00 175 ASN A C 1
ATOM 1441 O O . ASN A 1 175 ? -1.182 4.759 -1.511 1.00 90.00 175 ASN A O 1
ATOM 1445 N N . HIS A 1 176 ? -0.964 6.517 -2.878 1.00 89.50 176 HIS A N 1
ATOM 1446 C CA . HIS A 1 176 ? -0.299 7.370 -1.882 1.00 89.50 176 HIS A CA 1
ATOM 1447 C C . HIS A 1 176 ? -1.186 7.674 -0.668 1.00 89.50 176 HIS A C 1
ATOM 1449 O O . HIS A 1 176 ? -0.704 7.673 0.465 1.00 89.50 176 HIS A O 1
ATOM 1455 N N . TYR A 1 177 ? -2.480 7.910 -0.896 1.00 88.69 177 TYR A N 1
ATOM 1456 C CA . TYR A 1 177 ? -3.444 8.173 0.169 1.00 88.69 177 TYR A CA 1
ATOM 1457 C C . TYR A 1 177 ? -3.617 6.938 1.058 1.00 88.69 177 TYR A C 1
ATOM 1459 O O . TYR A 1 177 ? -3.442 7.019 2.273 1.00 88.69 177 TYR A O 1
ATOM 1467 N N . VAL A 1 178 ? -3.863 5.771 0.453 1.00 91.50 178 VAL A N 1
ATOM 1468 C CA . VAL A 1 178 ? -4.026 4.511 1.196 1.00 91.50 178 VAL A CA 1
ATOM 1469 C C . VAL A 1 178 ? -2.746 4.147 1.953 1.00 91.50 178 VAL A C 1
ATOM 1471 O O . VAL A 1 178 ? -2.814 3.725 3.107 1.00 91.50 178 VAL A O 1
ATOM 1474 N N . ALA A 1 179 ? -1.573 4.341 1.343 1.00 90.44 179 ALA A N 1
ATOM 1475 C CA . ALA A 1 179 ? -0.279 4.111 1.985 1.00 90.44 179 ALA A CA 1
ATOM 1476 C C . ALA A 1 179 ? -0.067 5.028 3.194 1.00 90.44 179 ALA A C 1
ATOM 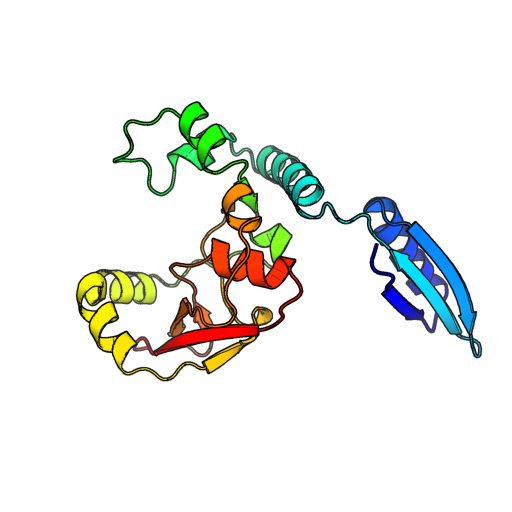1478 O O . ALA A 1 179 ? 0.300 4.551 4.266 1.00 90.44 179 ALA A O 1
ATOM 1479 N N . SER A 1 180 ? -0.347 6.324 3.059 1.00 86.62 180 SER A N 1
ATOM 1480 C CA . SER A 1 180 ? -0.219 7.274 4.167 1.00 86.62 180 SER A CA 1
ATOM 1481 C C . SER A 1 180 ? -1.203 6.958 5.301 1.00 86.62 180 SER A C 1
ATOM 1483 O O . SER A 1 180 ? -0.803 6.903 6.465 1.00 86.62 180 SER A O 1
ATOM 1485 N N . MET A 1 181 ? -2.463 6.636 4.984 1.00 87.12 181 MET A N 1
ATOM 1486 C CA . MET A 1 181 ? -3.452 6.214 5.984 1.00 87.12 181 MET A CA 1
ATOM 1487 C C . MET A 1 181 ? -2.982 4.979 6.758 1.00 87.12 181 MET A C 1
ATOM 1489 O O . MET A 1 181 ? -3.042 4.977 7.991 1.00 87.12 181 MET A O 1
ATOM 1493 N N . PHE A 1 182 ? -2.453 3.975 6.056 1.00 88.44 182 PHE A N 1
ATOM 1494 C CA . PHE A 1 182 ? -1.904 2.763 6.661 1.00 88.44 182 PHE A CA 1
ATOM 1495 C C . PHE A 1 182 ? -0.696 3.048 7.567 1.00 88.44 182 PHE A C 1
ATOM 1497 O O . PHE A 1 182 ? -0.648 2.583 8.707 1.00 88.44 182 PHE A O 1
ATOM 1504 N N . LEU A 1 183 ? 0.266 3.853 7.104 1.00 82.69 183 LEU A N 1
ATOM 1505 C CA . LEU A 1 183 ? 1.468 4.201 7.876 1.00 82.69 183 LEU A CA 1
ATOM 1506 C C . LEU A 1 183 ? 1.144 5.007 9.144 1.00 82.69 183 LEU A C 1
ATOM 1508 O O . LEU A 1 183 ? 1.801 4.817 10.175 1.00 82.69 183 LEU A O 1
ATOM 1512 N N . ASN A 1 184 ? 0.079 5.812 9.096 1.00 77.75 184 ASN A N 1
ATOM 1513 C CA . ASN A 1 184 ? -0.490 6.531 10.238 1.00 77.75 184 ASN A CA 1
ATOM 1514 C C . ASN A 1 184 ? -1.300 5.631 11.196 1.00 77.75 184 ASN A C 1
ATOM 1516 O O . ASN A 1 184 ? -1.863 6.113 12.177 1.00 77.75 184 ASN A O 1
ATOM 1520 N N . GLY A 1 185 ? -1.338 4.317 10.953 1.00 80.19 185 GLY A N 1
ATOM 1521 C CA . GLY A 1 185 ? -1.969 3.332 11.831 1.00 80.19 185 GLY A CA 1
ATOM 1522 C C . GLY A 1 185 ? -3.467 3.138 11.601 1.00 80.19 185 GLY A C 1
ATOM 1523 O O . GLY A 1 185 ? -4.118 2.491 12.422 1.00 80.19 185 GLY A O 1
ATOM 1524 N N . ASN A 1 186 ? -4.026 3.666 10.507 1.00 84.12 186 ASN A N 1
ATOM 1525 C CA . ASN A 1 186 ? -5.400 3.362 10.129 1.00 84.12 186 ASN A CA 1
ATOM 1526 C C . ASN A 1 186 ? -5.463 1.978 9.481 1.00 84.12 186 ASN A C 1
ATOM 1528 O O . ASN A 1 186 ? -4.702 1.668 8.571 1.00 84.12 186 ASN A O 1
ATOM 1532 N N . ASN A 1 187 ? -6.423 1.164 9.912 1.00 87.94 187 ASN A N 1
ATOM 1533 C CA . ASN A 1 187 ? -6.653 -0.168 9.341 1.00 87.94 187 ASN A CA 1
ATOM 1534 C C . ASN A 1 187 ? -7.759 -0.178 8.276 1.00 87.94 187 ASN A C 1
ATOM 1536 O O . ASN A 1 187 ? -7.995 -1.201 7.634 1.00 87.94 187 ASN A O 1
ATOM 1540 N N . PHE A 1 188 ? -8.446 0.951 8.099 1.00 92.25 188 PHE A N 1
ATOM 1541 C CA . PHE A 1 188 ? -9.595 1.103 7.216 1.00 92.25 188 PHE A CA 1
ATOM 1542 C C . PHE A 1 188 ? -9.437 2.348 6.356 1.00 92.25 188 PHE A C 1
ATOM 1544 O O . PHE A 1 188 ? -8.826 3.328 6.782 1.00 92.25 188 PHE A O 1
ATOM 1551 N N . ILE A 1 189 ? -10.053 2.308 5.180 1.00 92.69 189 ILE A N 1
ATOM 1552 C CA . ILE A 1 189 ? -10.173 3.443 4.277 1.00 92.69 189 ILE A CA 1
ATOM 1553 C C . ILE A 1 189 ? -11.642 3.703 3.963 1.00 92.69 189 ILE A C 1
ATOM 1555 O O . ILE A 1 189 ? -12.437 2.766 3.872 1.00 92.69 189 ILE A O 1
ATOM 1559 N N . ASN A 1 190 ? -12.000 4.966 3.776 1.00 92.81 190 ASN A N 1
ATOM 1560 C CA . ASN A 1 190 ? -13.262 5.310 3.142 1.00 92.81 190 ASN A CA 1
ATOM 1561 C C . ASN A 1 190 ? -13.132 5.053 1.639 1.00 92.81 190 ASN A C 1
ATOM 1563 O O . ASN A 1 190 ? -12.190 5.526 1.002 1.00 92.81 190 ASN A O 1
ATOM 1567 N N . ALA A 1 191 ? -14.075 4.313 1.070 1.00 92.19 191 ALA A N 1
ATOM 1568 C CA . ALA A 1 191 ? -14.067 3.982 -0.341 1.00 92.19 191 ALA A CA 1
ATOM 1569 C C . ALA A 1 191 ? -15.452 4.093 -0.967 1.00 92.19 191 ALA A C 1
ATOM 1571 O O . ALA A 1 191 ? -16.469 3.820 -0.325 1.00 92.19 191 ALA A O 1
ATOM 1572 N N . LYS A 1 192 ? -15.475 4.444 -2.250 1.00 91.00 192 LYS A N 1
ATOM 1573 C CA . LYS A 1 192 ? -16.636 4.252 -3.117 1.00 91.00 192 LYS A CA 1
ATOM 1574 C C . LYS A 1 192 ? -16.365 3.030 -3.983 1.00 91.00 192 LYS A C 1
ATOM 1576 O O . LYS A 1 192 ? -15.405 3.021 -4.747 1.00 91.00 192 LYS A O 1
ATOM 1581 N N . VAL A 1 193 ? -17.164 1.986 -3.788 1.00 90.75 193 VAL A N 1
ATOM 1582 C CA . VAL A 1 193 ? -16.963 0.689 -4.439 1.00 90.75 193 VAL A CA 1
ATOM 1583 C C . VAL A 1 193 ? -17.768 0.643 -5.727 1.00 90.75 193 VAL A C 1
ATOM 1585 O O . VAL A 1 193 ? -18.975 0.861 -5.705 1.00 90.75 193 VAL A O 1
ATOM 1588 N N . ILE A 1 194 ? -17.085 0.356 -6.826 1.00 86.69 194 ILE A N 1
ATOM 1589 C CA . ILE A 1 194 ? -17.647 0.188 -8.160 1.00 86.69 194 ILE A CA 1
ATOM 1590 C C . ILE A 1 194 ? -17.596 -1.306 -8.461 1.00 86.69 194 ILE A C 1
ATOM 1592 O O . ILE A 1 194 ? -16.507 -1.868 -8.572 1.00 86.69 194 ILE A O 1
ATOM 1596 N N . ASP A 1 195 ? -18.750 -1.960 -8.556 1.00 84.88 195 ASP A N 1
ATOM 1597 C CA . ASP A 1 195 ? -18.804 -3.335 -9.046 1.00 84.88 195 ASP A CA 1
ATOM 1598 C C . ASP A 1 195 ? -18.542 -3.327 -10.561 1.00 84.88 195 ASP A C 1
ATOM 1600 O O . ASP A 1 195 ? -19.236 -2.647 -11.320 1.00 84.88 195 ASP A O 1
ATOM 1604 N N . VAL A 1 196 ? -17.501 -4.043 -10.980 1.00 77.12 196 VAL A N 1
ATOM 1605 C CA . VAL A 1 196 ? -17.177 -4.293 -12.391 1.00 77.12 196 VAL A CA 1
ATOM 1606 C C . VAL A 1 196 ? -17.766 -5.644 -12.778 1.00 77.12 196 VAL A C 1
ATOM 1608 O O . VAL A 1 196 ? -17.748 -6.580 -11.972 1.00 77.12 196 VAL A O 1
ATOM 1611 N N . ALA A 1 197 ? -18.362 -5.716 -13.969 1.00 63.31 197 ALA A N 1
ATOM 1612 C CA . ALA A 1 197 ? -19.069 -6.908 -14.417 1.00 63.31 197 ALA A CA 1
ATOM 1613 C C . ALA A 1 197 ? -18.086 -8.081 -14.549 1.00 63.31 197 ALA A C 1
ATOM 1615 O O . ALA A 1 197 ? -16.975 -7.921 -15.056 1.00 63.31 197 ALA A O 1
ATOM 1616 N N . SER A 1 198 ? -18.497 -9.236 -14.029 1.00 50.78 198 SER A N 1
ATOM 1617 C CA . SER A 1 198 ? -17.819 -10.524 -14.199 1.00 50.78 198 SER A CA 1
ATOM 1618 C C . SER A 1 198 ? -18.224 -11.185 -15.501 1.00 50.78 198 SER A C 1
ATOM 1620 O O . SER A 1 198 ? -19.459 -11.257 -15.706 1.00 50.78 198 SER A O 1
#

Foldseek 3Di:
DDKDKDKALDPVVVVVVVVVCVVLVKDWDWDDDPNIIMIIIDDPPPVLVSQLVVVVVVCVVVVHDQLCLLVPDPCPPPPDDSVRSCVVQNGKGFPCSLLVHDADADDPLLVVVCVVCVPVVVVVQVPFDWDKDFLNQEHENDGIHTRPLLPDDDDLPDEAEWEADPNGTYGDDCSSVSSSCVSVPHRIGTYRYDYRDD

Secondary structure (DSSP, 8-state):
--EEEEEES-HHHHHHHHHHHHHTT-EEEEEEETTEEEEEEE--S-HHHHHHHHHHHHHHHHT--HHHHHHTTTGGG----HHHHHHHH--EEEHHHHHSS---PPPHHHHHHHHHTTTHHHHHHHHSPPEEEEGGGEEE---EEEHHHHTSPPPTT--EEEEEETTEEEESS-HHHHHHHHHTT--EEEEEEEEPP-

Sequence (198 aa):
MKTYKIVHESKGVANKHIAKIKERGGNVKQSIKEGKILLEYSFDDNKIEDLIEATKIYINKKGYPLSHIYQDKNCWRSTKTTDELKKEVGMPISTELIYKKPNIVMPQYVKWDIAEYGRDILDKIKNIKITKIPISKIEFSQEFVFSKPLQKKLSNNDFVPLFKFEGKYYLNDGNHYVASMFLNGNNFINAKVIDVAS

Radius of gyration: 20.0 Å; chains: 1; bounding box: 43×38×57 Å

pLDDT: mean 78.97, std 11.4, range [41.44, 94.81]